Protein AF-A0A0D8HY18-F1 (afdb_monomer_lite)

Foldseek 3Di:
DDQDDPVQVVLQVLLLCQADPPQRRGRNAARWDQDPVGIDGCPRGGGPPVSSVVSVVVVVVVVPDPDDPDDDDDDDDDDDDDDDPPPPPPDLDFDAKEWFWEDDLAWIWIWIATSNDIDIDIDGDDDDPPDDPVRLVVSLVVVLVVVVVVDDLRHQEYEYEAQDPPDDDPCNVSSVVSVVSNVVVCVVSVHWYKYAYQQLLVCLQQVGSPDDLVSLLVSQCVQVVVDDDDDSSHSSGSSRSVLVCVVVVHDGSDDDDPSNVVSNVRMDGGDGD

Secondary structure (DSSP, 8-state):
-PPPPHHHHHHHHHHTTS--SSS-PPTTS--EEEETTEEEE-TTSPPPHHHHHHHHHHHHHHHTSPPPPPPPP---------------------PPPEEEEE--SSEEEEEEEETTEEEEEEEE----TT--HHHHHHHHHHHHHHHHHHS-TT-SEEEEEPP-TT--STTHHHHHHHHHHHHHHHHHTT--EEEE-HHHHHHHHHS-TT--HHHHHHHHHHH-TTS---SHHHHHHHHHHHHHHHHTTPPPSS---HHHHHHHTTSBPPPP-

pLDDT: mean 84.66, std 17.0, range [31.91, 98.56]

Sequence (273 aa):
MRSPDLQQLEDRELALIVSCRYCQAPSGQPCTTTDNTGTHELTNFPAHLGRITRAQRIQRLIADRPRSPEMPHTHTDPRESTEERHSATHSPSNRRPVVGIDPSLTGTGIAIIINNTPQLQTIASRGKRDDTWQQRATRLTDLRNRTMNLIPRNTELAIIEGPAYAAQGSGNHDRAGYWWMLYQALTALKIPTAVCPPTTRAKWATDKGNAGKADVAMAIAKHWPETTIRGDDQADALCFATIAAQHLNHPMPYLILERHKLALTKIAWPQMQ

Structure (mmCIF, N/CA/C/O backbone):
data_AF-A0A0D8HY18-F1
#
_entry.id   AF-A0A0D8HY18-F1
#
loop_
_atom_site.group_PDB
_atom_site.id
_atom_site.type_symbol
_atom_site.label_atom_id
_atom_site.label_alt_id
_atom_site.label_comp_id
_atom_site.label_asym_id
_atom_site.label_entity_id
_atom_site.label_seq_id
_atom_site.pdbx_PDB_ins_code
_atom_site.Cartn_x
_atom_site.Cartn_y
_atom_site.Cartn_z
_atom_site.occupancy
_atom_site.B_iso_or_equiv
_atom_site.auth_seq_id
_atom_site.auth_comp_id
_atom_site.auth_asym_id
_atom_site.auth_atom_id
_atom_site.pdbx_PDB_model_num
ATOM 1 N N . MET A 1 1 ? -30.891 39.737 -0.518 1.00 52.59 1 MET A N 1
ATOM 2 C CA . MET A 1 1 ? -30.865 38.257 -0.579 1.00 52.59 1 MET A CA 1
ATOM 3 C C . MET A 1 1 ? -32.276 37.774 -0.865 1.00 52.59 1 MET A C 1
ATOM 5 O O . MET A 1 1 ? -33.199 38.357 -0.314 1.00 52.59 1 MET A O 1
ATOM 9 N N . ARG A 1 2 ? -32.457 36.792 -1.758 1.00 59.22 2 ARG A N 1
ATOM 10 C CA . ARG A 1 2 ? -33.773 36.164 -1.966 1.00 59.22 2 ARG A CA 1
ATOM 11 C C . ARG A 1 2 ? -34.167 35.433 -0.681 1.00 59.22 2 ARG A C 1
ATOM 13 O O . ARG A 1 2 ? -33.292 34.842 -0.051 1.00 59.22 2 ARG A O 1
ATOM 20 N N . SER A 1 3 ? -35.439 35.503 -0.301 1.00 71.50 3 SER A N 1
ATOM 21 C CA . SER A 1 3 ? -35.972 34.682 0.787 1.00 71.50 3 SER A CA 1
ATOM 22 C C . SER A 1 3 ? -35.689 33.207 0.481 1.00 71.50 3 SER A C 1
ATOM 24 O O . SER A 1 3 ? -35.865 32.811 -0.677 1.00 71.50 3 SER A O 1
ATOM 26 N N . PRO A 1 4 ? -35.209 32.416 1.456 1.00 76.75 4 PRO A N 1
ATOM 27 C CA . PRO A 1 4 ? -34.975 30.999 1.229 1.00 76.75 4 PRO A CA 1
ATO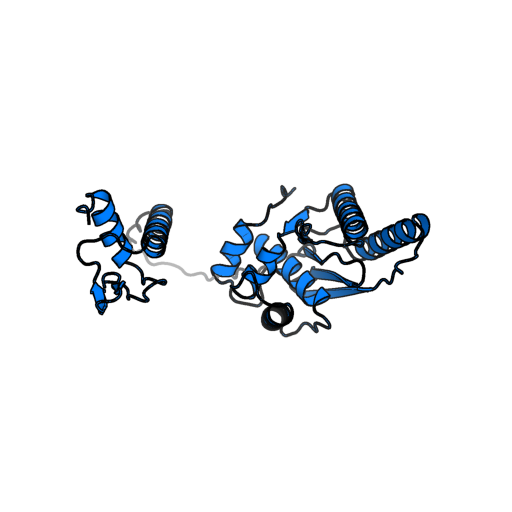M 28 C C . PRO A 1 4 ? -36.290 30.282 0.925 1.00 76.75 4 PRO A C 1
ATOM 30 O O . PRO A 1 4 ? -37.354 30.680 1.407 1.00 76.75 4 PRO A O 1
ATOM 33 N N . ASP A 1 5 ? -36.206 29.232 0.118 1.00 84.38 5 ASP A N 1
ATOM 34 C CA . ASP A 1 5 ? -37.336 28.338 -0.113 1.00 84.38 5 ASP A CA 1
ATOM 35 C C . ASP A 1 5 ? -37.594 27.431 1.110 1.00 84.38 5 ASP A C 1
ATOM 37 O O . ASP A 1 5 ? -36.803 27.374 2.056 1.00 84.38 5 ASP A O 1
ATOM 41 N N . LEU A 1 6 ? -38.739 26.740 1.120 1.00 84.31 6 LEU A N 1
ATOM 42 C CA . LEU A 1 6 ? -39.135 25.878 2.239 1.00 84.31 6 LEU A CA 1
ATOM 43 C C . LEU A 1 6 ? -38.122 24.744 2.475 1.00 84.31 6 LEU A C 1
ATOM 45 O O . LEU A 1 6 ? -37.755 24.473 3.616 1.00 84.31 6 LEU A O 1
ATOM 49 N N . GLN A 1 7 ? -37.603 24.150 1.397 1.00 84.19 7 GLN A N 1
ATOM 50 C CA . GLN A 1 7 ? -36.626 23.062 1.459 1.00 84.19 7 GLN A CA 1
ATOM 51 C C . GLN A 1 7 ? -35.327 23.507 2.142 1.00 84.19 7 GLN A C 1
ATOM 53 O O . GLN A 1 7 ? -34.742 22.776 2.937 1.00 84.19 7 GLN A O 1
ATOM 58 N N . GLN A 1 8 ? -34.883 24.732 1.870 1.00 81.75 8 GLN A N 1
ATOM 59 C CA . GLN A 1 8 ? -33.705 25.332 2.483 1.00 81.75 8 GLN A CA 1
ATOM 60 C C . GLN A 1 8 ? -33.875 25.579 3.986 1.00 81.75 8 GLN A C 1
ATOM 62 O O . GLN A 1 8 ? -32.893 25.511 4.732 1.00 81.75 8 GLN A O 1
ATOM 67 N N . LEU A 1 9 ? -35.097 25.865 4.440 1.00 83.94 9 LEU A N 1
ATOM 68 C CA . LEU A 1 9 ? -35.410 26.023 5.860 1.00 83.94 9 LEU A CA 1
ATOM 69 C C . LEU A 1 9 ? -35.466 24.670 6.581 1.00 83.94 9 LEU A C 1
ATOM 71 O O . LEU A 1 9 ? -34.923 24.555 7.681 1.00 83.94 9 LEU A O 1
ATOM 75 N N . GLU A 1 10 ? -36.021 23.641 5.940 1.00 87.44 10 GLU A N 1
ATOM 76 C CA . GLU A 1 10 ? -36.016 22.261 6.445 1.00 87.44 10 GLU A CA 1
ATOM 77 C C . GLU A 1 10 ? -34.588 21.700 6.544 1.00 87.44 10 GLU A C 1
ATOM 79 O O . GLU A 1 10 ? -34.179 21.171 7.579 1.00 87.44 10 GLU A O 1
ATOM 84 N N . ASP A 1 11 ? -33.775 21.893 5.502 1.00 87.44 11 ASP A N 1
ATOM 85 C CA . ASP A 1 11 ? -32.368 21.485 5.488 1.00 87.44 11 ASP A CA 1
ATOM 86 C C . ASP A 1 11 ? -31.547 22.211 6.564 1.00 87.44 11 ASP A C 1
ATOM 88 O O . ASP A 1 11 ? -30.621 21.638 7.150 1.00 87.44 11 ASP A O 1
ATOM 92 N N . ARG A 1 12 ? -31.881 23.475 6.852 1.00 87.31 12 ARG A N 1
ATOM 93 C CA . ARG A 1 12 ? -31.285 24.245 7.950 1.00 87.31 12 ARG A CA 1
ATOM 94 C C . ARG A 1 12 ? -31.647 23.638 9.302 1.00 87.31 12 ARG A C 1
ATOM 96 O O . ARG A 1 12 ? -30.749 23.469 10.125 1.00 87.31 12 ARG A O 1
ATOM 103 N N . GLU A 1 13 ? -32.916 23.323 9.542 1.00 89.50 13 GLU A N 1
ATOM 104 C CA . GLU A 1 13 ? -33.359 22.701 10.797 1.00 89.50 13 GLU A CA 1
ATOM 105 C C . GLU A 1 13 ? -32.688 21.350 11.012 1.00 89.50 13 GLU A C 1
ATOM 107 O O . GLU A 1 13 ? -32.117 21.096 12.075 1.00 89.50 13 GLU A O 1
ATOM 112 N N . LEU A 1 14 ? -32.624 20.535 9.960 1.00 90.62 14 LEU A N 1
ATOM 113 C CA . LEU A 1 14 ? -31.875 19.290 9.976 1.00 90.62 14 LEU A CA 1
ATOM 114 C C . LEU A 1 14 ? -30.392 19.534 10.296 1.00 90.62 14 LEU A C 1
ATOM 116 O O . LEU A 1 14 ? -29.800 18.810 11.091 1.00 90.62 14 LEU A O 1
ATOM 120 N N . ALA A 1 15 ? -29.777 20.577 9.736 1.00 91.44 15 ALA A N 1
ATOM 121 C CA . ALA A 1 15 ? -28.378 20.910 9.985 1.00 91.44 15 ALA A CA 1
ATOM 122 C C . ALA A 1 15 ? -28.070 21.288 11.448 1.00 91.44 15 ALA A C 1
ATOM 124 O O . ALA A 1 15 ? -26.913 21.157 11.865 1.00 91.44 15 ALA A O 1
ATOM 125 N N . LEU A 1 16 ? -29.059 21.708 12.247 1.00 92.19 16 LEU A N 1
ATOM 126 C CA . LEU A 1 16 ? -28.861 22.049 13.661 1.00 92.19 16 LEU A CA 1
ATOM 127 C C . LEU A 1 16 ? -28.474 20.838 14.520 1.00 92.19 16 LEU A C 1
ATOM 129 O O . LEU A 1 16 ? -27.822 21.027 15.545 1.00 92.19 16 LEU A O 1
ATOM 133 N N . ILE A 1 17 ? -28.767 19.605 14.090 1.00 90.19 17 ILE A N 1
ATOM 134 C CA . ILE A 1 17 ? -28.437 18.373 14.836 1.00 90.19 17 ILE A CA 1
ATOM 135 C C . ILE A 1 17 ? -26.930 18.070 14.895 1.00 90.19 17 ILE A C 1
ATOM 137 O O . ILE A 1 17 ? -26.493 17.165 15.603 1.00 90.19 17 ILE A O 1
ATOM 141 N N . VAL A 1 18 ? -26.123 18.782 14.106 1.00 90.62 18 VAL A N 1
ATOM 142 C CA . VAL A 1 18 ? -24.667 18.636 14.074 1.00 90.62 18 VAL A CA 1
ATOM 143 C C . VAL A 1 18 ? -23.974 19.981 14.179 1.00 90.62 18 VAL A C 1
ATOM 145 O O . VAL A 1 18 ? -24.486 21.001 13.729 1.00 90.62 18 VAL A O 1
ATOM 148 N N . SER A 1 19 ? -22.748 19.981 14.698 1.00 93.94 19 SER A N 1
ATOM 149 C CA . SER A 1 19 ? -21.870 21.150 14.633 1.00 93.94 19 SER A CA 1
ATOM 150 C C . SER A 1 19 ? -21.415 21.462 13.200 1.00 93.94 19 SER A C 1
ATOM 152 O O . SER A 1 19 ? -21.149 20.559 12.391 1.00 93.94 19 SER A O 1
ATOM 154 N N . CYS A 1 20 ? -21.279 22.752 12.889 1.00 91.69 20 CYS A N 1
ATOM 155 C CA . CYS A 1 20 ? -20.711 23.235 11.638 1.00 91.69 20 CYS A CA 1
ATOM 156 C C . CYS A 1 20 ? -19.184 23.213 11.702 1.00 91.69 20 CYS A C 1
ATOM 158 O O . CYS A 1 20 ? -18.596 23.817 12.586 1.00 91.69 20 CYS A O 1
ATOM 160 N N . ARG A 1 21 ? -18.517 22.575 10.737 1.00 90.62 21 ARG A N 1
ATOM 161 C CA . ARG A 1 21 ? -17.042 22.601 10.658 1.00 90.62 21 ARG A CA 1
ATOM 162 C C . ARG A 1 21 ? -16.487 23.823 9.926 1.00 90.62 21 ARG A C 1
ATOM 164 O O . ARG A 1 21 ? -15.294 24.067 10.011 1.00 90.62 21 ARG A O 1
ATOM 171 N N . TYR A 1 22 ? -17.340 24.549 9.203 1.00 88.00 22 TYR A N 1
ATOM 172 C CA . TYR A 1 22 ? -16.937 25.725 8.433 1.00 88.00 22 TYR A CA 1
ATOM 173 C C . TYR A 1 22 ? -16.866 26.970 9.325 1.00 88.00 22 TYR A C 1
ATOM 175 O O . TYR A 1 22 ? -15.796 27.534 9.498 1.00 88.00 22 TYR A O 1
ATOM 183 N N . CYS A 1 23 ? -17.978 27.332 9.974 1.00 89.38 23 CYS A N 1
ATOM 184 C CA . CYS A 1 23 ? -18.045 28.480 10.888 1.00 89.38 23 CYS A CA 1
ATOM 185 C C . CYS A 1 23 ? -17.939 28.099 12.374 1.00 89.38 23 CYS A C 1
ATOM 187 O O . CYS A 1 23 ? -18.173 28.934 13.236 1.00 89.38 23 CYS A O 1
ATOM 189 N N . GLN A 1 24 ? -17.662 26.827 12.685 1.00 90.12 24 GLN A N 1
ATOM 190 C CA . GLN A 1 24 ? -17.509 26.302 14.054 1.00 90.12 24 GLN A CA 1
ATOM 191 C C . GLN A 1 24 ? -18.749 26.420 14.963 1.00 90.12 24 GLN A C 1
ATO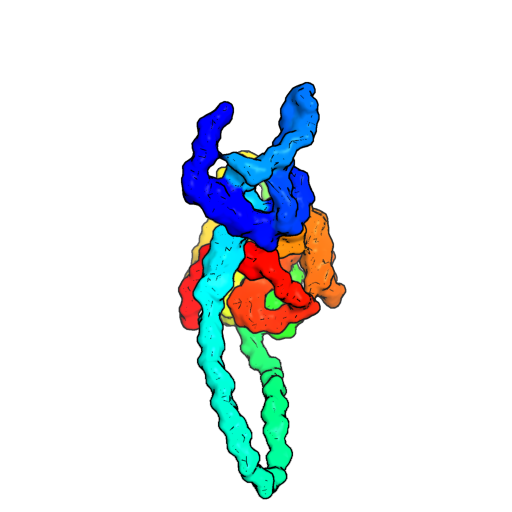M 193 O O . GLN A 1 24 ? -18.671 26.100 16.147 1.00 90.12 24 GLN A O 1
ATOM 198 N N . ALA A 1 25 ? -19.910 26.793 14.414 1.00 89.25 25 ALA A N 1
ATOM 199 C CA . ALA A 1 25 ? -21.159 26.860 15.168 1.00 89.25 25 ALA A CA 1
ATOM 200 C C . ALA A 1 25 ? -21.503 25.496 15.812 1.00 89.25 25 ALA A C 1
ATOM 202 O O . ALA A 1 25 ? -21.488 24.468 15.114 1.00 89.25 25 ALA A O 1
ATOM 203 N N . PRO A 1 26 ? -21.819 25.452 17.120 1.00 90.12 26 PRO A N 1
ATOM 204 C CA . PRO A 1 26 ? -22.139 24.210 17.813 1.00 90.12 26 PRO A CA 1
ATOM 205 C C . PRO A 1 26 ? -23.498 23.638 17.376 1.00 90.12 26 PRO A C 1
ATOM 207 O O . PRO A 1 26 ? -24.287 24.278 16.675 1.00 90.12 26 PRO A O 1
ATOM 210 N N . SER A 1 27 ? -23.765 22.391 17.774 1.00 89.31 27 SER A N 1
ATOM 211 C CA . SER A 1 27 ? -25.080 21.770 17.574 1.00 89.31 27 SER A CA 1
ATOM 212 C C . SER A 1 27 ? -26.159 22.607 18.268 1.00 89.31 27 SER A C 1
ATOM 214 O O . SER A 1 27 ? -25.941 23.077 19.380 1.00 89.31 27 SER A O 1
ATOM 216 N N . GLY A 1 28 ? -27.300 22.808 17.615 1.00 88.88 28 GLY A N 1
ATOM 217 C CA . GLY A 1 28 ? -28.408 23.628 18.112 1.00 88.88 28 GLY A CA 1
ATOM 218 C C . GLY A 1 28 ? -28.293 25.128 17.825 1.00 88.88 28 GLY A C 1
ATOM 219 O O . GLY A 1 28 ? -29.292 25.822 17.950 1.00 88.88 28 GLY A O 1
ATOM 220 N N . GLN A 1 29 ? -27.128 25.629 17.392 1.00 90.75 29 GLN A N 1
ATOM 221 C CA . GLN A 1 29 ? -26.934 27.049 17.058 1.00 90.75 29 GLN A CA 1
ATOM 222 C C . GLN A 1 29 ? -26.864 27.278 15.538 1.00 90.75 29 GLN A C 1
ATOM 224 O O . GLN A 1 29 ? -26.302 26.425 14.828 1.00 90.75 29 GLN A O 1
ATOM 229 N N . PRO A 1 30 ? -27.396 28.402 15.012 1.00 90.12 30 PRO A N 1
ATOM 230 C CA . PRO A 1 30 ? -27.340 28.722 13.589 1.00 90.12 30 PRO A CA 1
ATOM 231 C C . PRO A 1 30 ? -25.894 28.909 13.111 1.00 90.12 30 PRO A C 1
ATOM 233 O O . PRO A 1 30 ? -24.966 29.132 13.886 1.00 90.12 30 PRO A O 1
ATOM 236 N N . CYS A 1 31 ? -25.675 28.759 11.805 1.00 91.62 31 CYS A N 1
ATOM 237 C CA . CYS A 1 31 ? -24.379 29.096 11.217 1.00 91.62 31 CYS A CA 1
ATOM 238 C C . CYS A 1 31 ? -24.155 30.613 11.259 1.00 91.62 31 CYS A C 1
ATOM 240 O O . CYS A 1 31 ? -25.116 31.371 11.266 1.00 91.62 31 CYS A O 1
ATOM 242 N N . THR A 1 32 ? -22.902 31.051 11.209 1.00 91.75 32 THR A N 1
ATOM 243 C CA . THR A 1 32 ? -22.544 32.471 11.121 1.00 91.75 32 THR A CA 1
ATOM 244 C C . THR A 1 32 ? -21.793 32.756 9.828 1.00 91.75 32 THR A C 1
ATOM 246 O O . THR A 1 32 ? -21.065 31.896 9.332 1.00 91.75 32 THR A O 1
ATOM 249 N N . THR A 1 33 ? -21.961 33.953 9.273 1.00 86.19 33 THR A N 1
ATOM 250 C CA . THR A 1 33 ? -21.168 34.457 8.145 1.00 86.19 33 THR A CA 1
ATOM 251 C C . THR A 1 33 ? -20.443 35.727 8.561 1.00 86.19 33 THR A C 1
ATOM 253 O O . THR A 1 33 ? -20.997 36.527 9.309 1.00 86.19 33 THR A O 1
ATOM 256 N N . THR A 1 34 ? -19.216 35.920 8.084 1.00 86.00 34 THR A N 1
ATOM 257 C CA . THR A 1 34 ? -18.434 37.131 8.352 1.00 86.00 34 THR A CA 1
ATOM 258 C C . THR A 1 34 ? -18.298 37.927 7.064 1.00 86.00 34 THR A C 1
ATOM 260 O O . THR A 1 34 ? -17.874 37.386 6.043 1.00 86.00 34 THR A O 1
ATOM 263 N N . ASP A 1 35 ? -18.663 39.202 7.110 1.00 80.75 35 ASP A N 1
ATOM 264 C CA . ASP A 1 35 ? -18.459 40.165 6.032 1.00 80.75 35 ASP A CA 1
ATOM 265 C C . ASP A 1 35 ? -17.752 41.426 6.559 1.00 80.75 35 ASP A C 1
ATOM 267 O O . ASP A 1 35 ? -17.338 41.490 7.719 1.00 80.75 35 ASP A O 1
ATOM 271 N N . ASN A 1 36 ? -17.599 42.443 5.708 1.00 74.69 36 ASN A N 1
ATOM 272 C CA . ASN A 1 36 ? -16.913 43.695 6.055 1.00 74.69 36 ASN A CA 1
ATOM 273 C C . ASN A 1 36 ? -17.604 44.498 7.177 1.00 74.69 36 ASN A C 1
ATOM 275 O O . ASN A 1 36 ? -17.051 45.494 7.637 1.00 74.69 36 ASN A O 1
ATOM 279 N N . THR A 1 37 ? -18.808 44.100 7.595 1.00 75.94 37 THR A N 1
ATOM 280 C CA . THR A 1 37 ? -19.609 44.761 8.633 1.00 75.94 37 THR A CA 1
ATOM 281 C C . THR A 1 37 ? -19.680 43.965 9.937 1.00 75.94 37 THR A C 1
ATOM 283 O O . THR A 1 37 ? -20.206 44.471 10.925 1.00 75.94 37 THR A O 1
ATOM 286 N N . GLY A 1 38 ? -19.121 42.751 9.974 1.00 83.62 38 GLY A N 1
ATOM 287 C CA . GLY A 1 38 ? -19.050 41.925 11.175 1.00 83.62 38 GLY A CA 1
ATOM 288 C C . GLY A 1 38 ? -19.475 40.479 10.940 1.00 83.62 38 GLY A C 1
ATOM 289 O O . GLY A 1 38 ? -19.502 39.985 9.815 1.00 83.62 38 GLY A O 1
ATOM 290 N N . THR A 1 39 ? -19.762 39.776 12.035 1.00 86.62 39 THR A N 1
ATOM 291 C CA . THR A 1 39 ? -20.239 38.389 12.002 1.00 86.62 39 THR A CA 1
ATOM 292 C C . THR A 1 39 ? -21.732 38.355 12.288 1.00 86.62 39 THR A C 1
ATOM 294 O O . THR A 1 39 ? -22.169 38.840 13.327 1.00 86.62 39 THR A O 1
ATOM 297 N N . HIS A 1 40 ? -22.495 37.753 11.378 1.00 84.62 40 HIS A N 1
ATOM 298 C CA . HIS A 1 40 ? -23.956 37.718 11.404 1.00 84.62 40 HIS A CA 1
ATOM 299 C C . HIS A 1 40 ? -24.465 36.283 11.467 1.00 84.62 40 HIS A C 1
ATOM 301 O O . HIS A 1 40 ? -23.923 35.390 10.810 1.00 84.62 40 HIS A O 1
ATOM 307 N N . GLU A 1 41 ? -25.527 36.057 12.234 1.00 88.31 41 GLU A N 1
ATOM 308 C CA . GLU A 1 41 ? -26.178 34.752 12.331 1.00 88.31 41 GLU A CA 1
ATOM 309 C C . GLU A 1 41 ? -27.095 34.484 11.131 1.00 88.31 41 GLU A C 1
ATOM 311 O O . GLU A 1 41 ? -27.906 35.312 10.718 1.00 88.31 41 GLU A O 1
ATOM 316 N N . LEU A 1 42 ? -27.005 33.272 10.588 1.00 85.75 42 LEU A N 1
ATOM 317 C CA . LEU A 1 42 ? -27.851 32.762 9.513 1.00 85.75 42 LEU A CA 1
ATOM 318 C C . LEU A 1 42 ? -29.161 32.200 10.085 1.00 85.75 42 LEU A C 1
ATOM 320 O O . LEU A 1 42 ? -29.527 31.055 9.825 1.00 85.75 42 LEU A O 1
ATOM 324 N N . THR A 1 43 ? -29.866 32.997 10.890 1.00 79.06 43 THR A N 1
ATOM 325 C CA . THR A 1 43 ? -31.067 32.560 11.620 1.00 79.06 43 THR A CA 1
ATOM 326 C C . THR A 1 43 ? -32.198 32.197 10.668 1.00 79.06 43 THR A C 1
ATOM 328 O O . THR A 1 43 ? -32.811 31.153 10.837 1.00 79.06 43 THR A O 1
ATOM 331 N N . ASN A 1 44 ? -32.414 32.985 9.610 1.00 81.69 44 ASN A N 1
ATOM 332 C CA . ASN A 1 44 ? -33.441 32.759 8.581 1.00 81.69 44 ASN A CA 1
ATOM 333 C C . ASN A 1 44 ? -32.839 32.449 7.208 1.00 81.69 44 ASN A C 1
ATOM 335 O O . ASN A 1 44 ? -33.412 32.800 6.183 1.00 81.69 44 ASN A O 1
ATOM 339 N N . PHE A 1 45 ? -31.660 31.830 7.190 1.00 83.88 45 PHE A N 1
ATOM 340 C CA . PHE A 1 45 ? -30.925 31.520 5.969 1.00 83.88 45 PHE A CA 1
ATOM 341 C C . PHE A 1 45 ? -30.443 30.065 5.979 1.00 83.88 45 PHE A C 1
ATOM 343 O O . PHE A 1 45 ? -30.356 29.452 7.048 1.00 83.88 45 PHE A O 1
ATOM 350 N N . PRO A 1 46 ? -30.117 29.494 4.806 1.00 85.12 46 PRO A N 1
ATOM 351 C CA . PRO A 1 46 ? -29.583 28.143 4.734 1.00 85.12 46 PRO A CA 1
ATOM 352 C C . PRO A 1 46 ? -28.296 28.017 5.557 1.00 85.12 46 PRO A C 1
ATOM 354 O O . PRO A 1 46 ? -27.435 28.900 5.546 1.00 85.12 46 PRO A O 1
ATOM 357 N N . ALA A 1 47 ? -28.128 26.889 6.246 1.00 90.12 47 ALA A N 1
ATOM 358 C CA . ALA A 1 47 ? -26.850 26.562 6.865 1.00 90.12 47 ALA A CA 1
ATOM 359 C C . ALA A 1 47 ? -25.769 26.305 5.794 1.00 90.12 47 ALA A C 1
ATOM 361 O O . ALA A 1 47 ? -26.068 26.011 4.638 1.00 90.12 47 ALA A O 1
ATOM 362 N N . HIS A 1 48 ? -24.487 26.350 6.174 1.00 91.75 48 HIS A N 1
ATOM 363 C CA . HIS A 1 48 ? -23.405 25.966 5.262 1.00 91.75 48 HIS A CA 1
ATOM 364 C C . HIS A 1 48 ? -23.640 24.572 4.660 1.00 91.75 48 HIS A C 1
ATOM 366 O O . HIS A 1 48 ? -23.910 23.616 5.391 1.00 91.75 48 HIS A O 1
ATOM 372 N N . LEU A 1 49 ? -23.439 24.437 3.345 1.00 89.50 49 LEU A N 1
ATOM 373 C CA . LEU A 1 49 ? -23.691 23.201 2.591 1.00 89.50 49 LEU A CA 1
ATOM 374 C C . LEU A 1 49 ? -22.990 21.972 3.199 1.00 89.50 49 LEU A C 1
ATOM 376 O O . LEU A 1 49 ? -23.558 20.883 3.272 1.00 89.50 49 LEU A O 1
ATOM 380 N N . GLY A 1 50 ? -21.770 22.148 3.717 1.00 87.31 50 GLY A N 1
ATOM 381 C CA . GLY A 1 50 ? -21.032 21.086 4.410 1.00 87.31 50 GLY A CA 1
ATOM 382 C C . GLY A 1 50 ? -21.682 20.608 5.720 1.00 87.31 50 GLY A C 1
ATOM 383 O O . GLY A 1 50 ? -21.498 19.459 6.117 1.00 87.31 50 GLY A O 1
ATOM 384 N N . ARG A 1 51 ? -22.456 21.465 6.399 1.00 93.88 51 ARG A N 1
ATOM 385 C CA . ARG A 1 51 ? -23.246 21.107 7.589 1.00 93.88 51 ARG A CA 1
ATOM 386 C C . ARG A 1 51 ? -24.530 20.373 7.191 1.00 93.88 51 ARG A C 1
ATOM 388 O O . ARG A 1 51 ? -24.816 19.336 7.782 1.00 93.88 51 ARG A O 1
ATOM 395 N N . ILE A 1 52 ? -25.230 20.858 6.159 1.00 91.00 52 ILE A N 1
ATOM 396 C CA . ILE A 1 52 ? -26.464 20.253 5.619 1.00 91.00 52 ILE A CA 1
ATOM 397 C C . ILE A 1 52 ? -26.199 18.824 5.136 1.00 91.00 52 ILE A C 1
ATOM 399 O O . ILE A 1 52 ? -26.803 17.871 5.622 1.00 91.00 52 ILE A O 1
ATOM 403 N N . THR A 1 53 ? -25.215 18.648 4.254 1.00 90.19 53 THR A N 1
ATOM 404 C CA . THR A 1 53 ? -24.846 17.333 3.696 1.00 90.19 53 THR A CA 1
ATOM 405 C C . THR A 1 53 ? -24.459 16.320 4.777 1.00 90.19 53 THR A C 1
ATOM 407 O O . THR A 1 53 ? -24.782 15.135 4.680 1.00 90.19 53 THR A O 1
ATOM 410 N N . ARG A 1 54 ? -23.798 16.774 5.850 1.00 91.19 54 ARG A N 1
ATOM 411 C CA . ARG A 1 54 ? -23.464 15.938 7.011 1.00 91.19 54 ARG A CA 1
ATOM 412 C C . ARG A 1 54 ? -24.712 15.514 7.786 1.00 91.19 54 ARG A C 1
ATOM 414 O O . ARG A 1 54 ? -24.793 14.353 8.181 1.00 91.19 54 ARG A O 1
ATOM 421 N N . ALA A 1 55 ? -25.652 16.426 8.007 1.00 91.62 55 ALA A N 1
ATOM 422 C CA . ALA A 1 55 ? -26.886 16.136 8.724 1.00 91.62 55 ALA A CA 1
ATOM 423 C C . ALA A 1 55 ? -27.795 15.177 7.936 1.00 91.62 55 ALA A C 1
ATOM 425 O O . ALA A 1 55 ? -28.204 14.150 8.472 1.00 91.62 55 ALA A O 1
ATOM 426 N N . GLN A 1 56 ? -27.976 15.418 6.633 1.00 90.50 56 GLN A N 1
ATOM 427 C CA . GLN A 1 56 ? -28.691 14.516 5.719 1.00 90.50 56 GLN A CA 1
ATOM 428 C C . GLN A 1 56 ? -28.071 13.115 5.695 1.00 90.50 56 GLN A C 1
ATOM 430 O O . GLN A 1 56 ? -28.776 12.107 5.699 1.00 90.50 56 GLN A O 1
ATOM 435 N N . ARG A 1 57 ? -26.736 13.021 5.719 1.00 86.75 57 ARG A N 1
ATOM 436 C CA . ARG A 1 57 ? -26.045 11.730 5.792 1.00 86.75 57 ARG A CA 1
ATOM 437 C C . ARG A 1 57 ? -26.344 10.983 7.093 1.00 86.75 57 ARG A C 1
ATOM 439 O O . ARG A 1 57 ? -26.538 9.774 7.048 1.00 86.75 57 ARG A O 1
ATOM 446 N N . ILE A 1 58 ? -26.372 11.673 8.233 1.00 85.25 58 ILE A N 1
ATOM 447 C CA . ILE A 1 58 ? -26.709 11.060 9.529 1.00 85.25 58 ILE A CA 1
ATOM 448 C C . ILE A 1 58 ? -28.155 10.576 9.528 1.00 85.25 58 ILE A C 1
ATOM 450 O O . ILE A 1 58 ? -28.415 9.464 9.974 1.00 85.25 58 ILE A O 1
ATOM 454 N N . GLN A 1 59 ? -29.075 11.360 8.970 1.00 86.81 59 GLN A N 1
ATOM 455 C CA . GLN A 1 59 ? -30.478 10.974 8.863 1.00 86.81 59 GLN A CA 1
ATOM 456 C C . GLN A 1 59 ? -30.660 9.691 8.037 1.00 86.81 59 GLN A C 1
ATOM 458 O O . GLN A 1 59 ? -31.376 8.793 8.470 1.00 86.81 59 GLN A O 1
ATOM 463 N N . ARG A 1 60 ? -29.951 9.554 6.907 1.00 84.38 60 ARG A N 1
ATOM 464 C CA . ARG A 1 60 ? -29.959 8.317 6.101 1.00 84.38 60 ARG A CA 1
ATOM 465 C C . ARG A 1 60 ? -29.403 7.122 6.874 1.00 84.38 60 ARG A C 1
ATOM 467 O O . ARG A 1 60 ? -30.020 6.071 6.886 1.00 84.38 60 ARG A O 1
ATOM 474 N N . LEU A 1 61 ? -28.300 7.304 7.602 1.00 77.25 61 LEU A N 1
ATOM 475 C CA . LEU A 1 61 ? -27.720 6.239 8.431 1.00 77.25 61 LEU A CA 1
ATOM 476 C C . LEU A 1 61 ? -28.639 5.796 9.580 1.00 77.25 61 LEU A C 1
ATOM 478 O O . LEU A 1 61 ? -28.608 4.632 9.970 1.00 77.25 61 LEU A O 1
ATOM 482 N N . ILE A 1 62 ? -29.437 6.711 10.138 1.00 78.50 62 ILE A N 1
ATOM 483 C CA . ILE A 1 62 ? -30.456 6.378 11.141 1.00 78.50 62 ILE A CA 1
ATOM 484 C C . ILE A 1 62 ? -31.614 5.610 10.491 1.00 78.50 62 ILE A C 1
ATOM 486 O O . ILE A 1 62 ? -32.097 4.648 11.082 1.00 78.50 62 ILE A O 1
ATOM 490 N N . ALA A 1 63 ? -32.033 6.006 9.286 1.00 75.19 63 ALA A N 1
ATOM 491 C CA . ALA A 1 63 ? -33.104 5.345 8.543 1.00 75.19 63 ALA A CA 1
ATOM 492 C C . ALA A 1 63 ? -32.722 3.928 8.071 1.00 75.19 63 ALA A C 1
ATOM 494 O O . ALA A 1 63 ? -33.557 3.030 8.123 1.00 75.19 63 ALA A O 1
ATOM 495 N N . ASP A 1 64 ? -31.459 3.717 7.689 1.00 66.81 64 ASP A N 1
ATOM 496 C CA . ASP A 1 64 ? -30.929 2.432 7.205 1.00 66.81 64 ASP A CA 1
ATOM 497 C C . ASP A 1 64 ? -30.605 1.437 8.336 1.00 66.81 64 ASP A C 1
ATOM 499 O O . ASP A 1 64 ? -30.186 0.304 8.085 1.00 66.81 64 ASP A O 1
ATOM 503 N N . ARG A 1 65 ? -30.778 1.830 9.605 1.00 55.22 65 ARG A N 1
ATOM 504 C CA . ARG A 1 65 ? -30.586 0.923 10.740 1.00 55.22 65 ARG A CA 1
ATOM 505 C C . ARG A 1 65 ? -31.824 0.019 10.855 1.00 55.22 65 ARG A C 1
ATOM 507 O O . ARG A 1 65 ? -32.921 0.550 11.032 1.00 55.22 65 ARG A O 1
ATOM 514 N N . PRO A 1 66 ? -31.698 -1.323 10.797 1.00 48.50 66 PRO A N 1
ATOM 515 C CA . PRO A 1 66 ? -32.850 -2.201 10.974 1.00 48.50 66 PRO A CA 1
ATOM 516 C C . PRO A 1 66 ? -33.474 -1.934 12.349 1.00 48.50 66 PRO A C 1
ATOM 518 O O . PRO A 1 66 ? -32.783 -1.993 13.369 1.00 48.50 66 PRO A O 1
ATOM 521 N N . ARG A 1 67 ? -34.769 -1.591 12.377 1.00 52.56 67 ARG A N 1
ATOM 522 C CA . ARG A 1 67 ? -35.536 -1.507 13.627 1.00 52.56 67 ARG A CA 1
ATOM 523 C C . ARG A 1 67 ? -35.542 -2.902 14.244 1.00 52.56 67 ARG A C 1
ATOM 525 O O . ARG A 1 67 ? -36.047 -3.834 13.625 1.00 52.56 67 ARG A O 1
ATOM 532 N N . SER A 1 68 ? -34.949 -3.053 15.426 1.00 43.59 68 SER A N 1
ATOM 533 C CA . SER A 1 68 ? -35.020 -4.306 16.180 1.00 43.59 68 SER A CA 1
ATOM 534 C C . SER A 1 68 ? -36.487 -4.716 16.367 1.00 43.59 68 SER A C 1
ATOM 536 O O . SER A 1 68 ? -37.299 -3.841 16.680 1.00 43.59 68 SER A O 1
ATOM 538 N N . PRO A 1 69 ? -36.850 -5.999 16.195 1.00 47.03 69 PRO A N 1
ATOM 539 C CA . PRO A 1 69 ? -38.175 -6.465 16.574 1.00 47.03 69 PRO A CA 1
ATOM 540 C C . PRO A 1 69 ? -38.349 -6.347 18.094 1.00 47.03 69 PRO A C 1
ATOM 542 O O . PRO A 1 69 ? -37.405 -6.547 18.861 1.00 47.03 69 PRO A O 1
ATOM 545 N N . GLU A 1 70 ? -39.555 -5.956 18.496 1.00 45.53 70 GLU A N 1
ATOM 546 C CA . GLU A 1 70 ? -39.988 -5.756 19.877 1.00 45.53 70 GLU A CA 1
ATOM 547 C C . GLU A 1 70 ? -39.685 -6.973 20.767 1.00 45.53 70 GLU A C 1
ATOM 549 O O . GLU A 1 70 ? -39.813 -8.127 20.357 1.00 45.53 70 GLU A O 1
ATOM 554 N N . MET A 1 71 ? -39.276 -6.697 22.006 1.00 38.59 71 MET A N 1
ATOM 555 C CA . MET A 1 71 ? -39.017 -7.700 23.042 1.00 38.59 71 MET A CA 1
ATOM 556 C C . MET A 1 71 ? -40.327 -8.407 23.431 1.00 38.59 71 MET A C 1
ATOM 558 O O . MET A 1 71 ? -41.249 -7.715 23.868 1.00 38.59 71 MET A O 1
ATOM 562 N N . PRO A 1 72 ? -40.438 -9.748 23.373 1.00 38.22 72 PRO A N 1
ATOM 563 C CA . PRO A 1 72 ? -41.583 -10.430 23.950 1.00 38.22 72 PRO A CA 1
ATOM 564 C C . PRO A 1 72 ? -41.428 -10.537 25.470 1.00 38.22 72 PRO A C 1
ATOM 566 O O . PRO A 1 72 ? -40.365 -10.872 25.995 1.00 38.22 72 PRO A O 1
ATOM 569 N N . HIS A 1 73 ? -42.529 -10.258 26.162 1.00 36.78 73 HIS A N 1
ATOM 570 C CA . HIS A 1 73 ? -42.706 -10.399 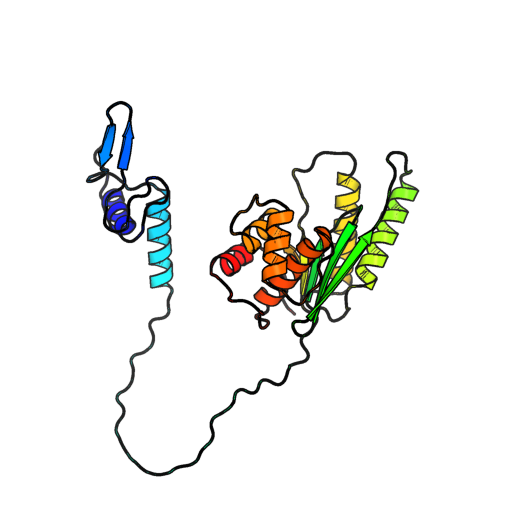27.600 1.00 36.78 73 HIS A CA 1
ATOM 571 C C . HIS A 1 73 ? -42.308 -11.797 28.100 1.00 36.78 73 HIS A C 1
ATOM 573 O O . HIS A 1 73 ? -42.825 -12.811 27.633 1.00 36.78 73 HIS A O 1
ATOM 579 N N . THR A 1 74 ? -41.422 -11.852 29.094 1.00 31.91 74 THR A N 1
ATOM 580 C CA . THR A 1 74 ? -41.081 -13.084 29.810 1.00 31.91 74 THR A CA 1
ATOM 581 C C . THR A 1 74 ? -42.177 -13.424 30.816 1.00 31.91 74 THR A C 1
ATOM 583 O O . THR A 1 74 ? -42.295 -12.770 31.854 1.00 31.91 74 THR A O 1
ATOM 586 N N . HIS A 1 75 ? -42.948 -14.471 30.524 1.00 35.31 75 HIS A N 1
ATOM 587 C CA . HIS A 1 75 ? -43.609 -15.272 31.549 1.00 35.31 75 HIS A CA 1
ATOM 588 C C . HIS A 1 75 ? -42.543 -16.046 32.337 1.00 35.31 75 HIS A C 1
ATOM 590 O O . HIS A 1 75 ? -41.670 -16.693 31.763 1.00 35.31 75 HIS A O 1
ATOM 596 N N . THR A 1 76 ? -42.608 -15.939 33.659 1.00 38.44 76 THR A N 1
ATOM 597 C CA . THR A 1 76 ? -41.786 -16.668 34.627 1.00 38.44 76 THR A CA 1
ATOM 598 C C . THR A 1 76 ? -42.268 -18.110 34.783 1.00 38.44 76 THR A C 1
ATOM 600 O O . THR A 1 76 ? -43.432 -18.308 35.127 1.00 38.44 76 THR A O 1
ATOM 603 N N . ASP A 1 77 ? -41.368 -19.085 34.657 1.00 34.22 77 ASP A N 1
ATOM 604 C CA . ASP A 1 77 ? -41.491 -20.386 35.331 1.00 34.22 77 ASP A CA 1
ATOM 605 C C . ASP A 1 77 ? -40.091 -20.848 35.802 1.00 34.22 77 ASP A C 1
ATOM 607 O O . ASP A 1 77 ? -39.157 -20.844 34.992 1.00 34.22 77 ASP A O 1
ATOM 611 N N . PRO A 1 78 ? -39.885 -21.158 37.099 1.00 45.53 78 PRO A N 1
ATOM 612 C CA . PRO A 1 78 ? -38.584 -21.508 37.647 1.00 45.53 78 PRO A CA 1
ATOM 613 C C . PRO A 1 78 ? -38.442 -23.022 37.835 1.00 45.53 78 PRO A C 1
ATOM 615 O O . PRO A 1 78 ? -39.091 -23.581 38.717 1.00 45.53 78 PRO A O 1
ATOM 618 N N . ARG A 1 79 ? -37.526 -23.667 37.097 1.00 37.75 79 ARG A N 1
ATOM 619 C CA . ARG A 1 79 ? -36.842 -24.917 37.496 1.00 37.75 79 ARG A CA 1
ATOM 620 C C . ARG A 1 79 ? -35.648 -25.234 36.582 1.00 37.75 79 ARG A C 1
ATOM 622 O O . ARG A 1 79 ? -35.766 -25.160 35.369 1.00 37.75 79 ARG A O 1
ATOM 629 N N . GLU A 1 80 ? -34.551 -25.617 37.243 1.00 33.72 80 GLU A N 1
ATOM 630 C CA . GLU A 1 80 ? -33.380 -26.386 36.771 1.00 33.72 80 GLU A CA 1
ATOM 631 C C . GLU A 1 80 ? -32.482 -25.735 35.700 1.00 33.72 80 GLU A C 1
ATOM 633 O O . GLU A 1 80 ? -32.818 -25.627 34.531 1.00 33.72 80 GLU A O 1
ATOM 638 N N . SER A 1 81 ? -31.347 -25.124 36.058 1.00 37.12 81 SER A N 1
ATOM 639 C CA . SER A 1 81 ? -30.070 -25.745 36.467 1.00 37.12 81 SER A CA 1
ATOM 640 C C . SER A 1 81 ? -29.483 -26.717 35.441 1.00 37.12 81 SER A C 1
ATOM 642 O O . SER A 1 81 ? -29.698 -27.916 35.542 1.00 37.12 81 SER A O 1
ATOM 644 N N . THR A 1 82 ? -28.647 -26.198 34.540 1.00 34.44 82 THR A N 1
ATOM 645 C CA . THR A 1 82 ? -27.287 -26.722 34.324 1.00 34.44 82 THR A CA 1
ATOM 646 C C . THR A 1 82 ? -26.470 -25.709 33.535 1.00 34.44 82 THR A C 1
ATOM 648 O O . THR A 1 82 ? -26.946 -25.065 32.604 1.00 34.44 82 THR A O 1
ATOM 651 N N . GLU A 1 83 ? -25.243 -25.527 33.995 1.00 45.44 83 GLU A N 1
ATOM 652 C CA . GLU A 1 83 ? -24.229 -24.658 33.433 1.00 45.44 83 GLU A CA 1
ATOM 653 C C . GLU A 1 83 ? -23.844 -25.112 32.026 1.00 45.44 83 GLU A C 1
ATOM 655 O O . GLU A 1 83 ? -23.382 -26.228 31.858 1.00 45.44 83 GLU A O 1
ATOM 660 N N . GLU A 1 84 ? -23.942 -24.221 31.040 1.00 33.97 84 GLU A N 1
ATOM 661 C CA . GLU A 1 84 ? -23.079 -24.250 29.857 1.00 33.97 84 GLU A CA 1
ATOM 662 C C . GLU A 1 84 ? -23.002 -22.833 29.279 1.00 33.97 84 GLU A C 1
ATOM 664 O O . GLU A 1 84 ? -23.722 -22.407 28.372 1.00 33.97 84 GLU A O 1
ATOM 669 N N . ARG A 1 85 ? -22.103 -22.042 29.875 1.00 35.91 85 ARG A N 1
ATOM 670 C CA . ARG A 1 85 ? -21.550 -20.860 29.217 1.00 35.91 85 ARG A CA 1
ATOM 671 C C . ARG A 1 85 ? -20.829 -21.367 27.975 1.00 35.91 85 ARG A C 1
ATOM 673 O O . ARG A 1 85 ? -19.712 -21.865 28.081 1.00 35.91 85 ARG A O 1
ATOM 680 N N . HIS A 1 86 ? -21.456 -21.217 26.812 1.00 38.44 86 HIS A N 1
ATOM 681 C CA . HIS A 1 86 ? -20.782 -21.307 25.523 1.00 38.44 86 HIS A CA 1
ATOM 682 C C . HIS A 1 86 ? -19.711 -20.211 25.453 1.00 38.44 86 HIS A C 1
ATOM 684 O O . HIS A 1 86 ? -19.919 -19.108 24.949 1.00 38.44 86 HIS A O 1
ATOM 690 N N . SER A 1 87 ? -18.548 -20.527 26.021 1.00 36.84 87 SER A N 1
ATOM 691 C CA . SER A 1 87 ? -17.284 -19.890 25.716 1.00 36.84 87 SER A CA 1
ATOM 692 C C . SER A 1 87 ? -17.071 -20.060 24.221 1.00 36.84 87 SER A C 1
ATOM 694 O O . SER A 1 87 ? -16.767 -21.155 23.745 1.00 36.84 87 SER A O 1
ATOM 696 N N . ALA A 1 88 ? -17.245 -18.976 23.469 1.00 41.25 88 ALA A N 1
ATOM 697 C CA . ALA A 1 88 ? -16.755 -18.867 22.105 1.00 41.25 88 ALA A CA 1
ATOM 698 C C . ALA A 1 88 ? -15.219 -18.811 22.136 1.00 41.25 88 ALA A C 1
ATOM 700 O O . ALA A 1 88 ? -14.592 -17.800 21.826 1.00 41.25 88 ALA A O 1
ATOM 701 N N . THR A 1 89 ? -14.602 -19.919 22.534 1.00 36.34 89 THR A N 1
ATOM 702 C CA . THR A 1 89 ? -13.182 -20.189 22.356 1.00 36.34 89 THR A CA 1
ATOM 703 C C . THR A 1 89 ? -13.000 -20.514 20.878 1.00 36.34 89 THR A C 1
ATOM 705 O O . THR A 1 89 ? -12.992 -21.671 20.469 1.00 36.34 89 THR A O 1
ATOM 708 N N . HIS A 1 90 ? -12.930 -19.479 20.039 1.00 43.09 90 HIS A N 1
ATOM 709 C CA . HIS A 1 90 ? -12.393 -19.634 18.693 1.00 43.09 90 HIS A CA 1
ATOM 710 C C . HIS A 1 90 ? -10.939 -20.089 18.860 1.00 43.09 90 HIS A C 1
ATOM 712 O O . HIS A 1 90 ? -10.073 -19.292 19.226 1.00 43.09 90 HIS A O 1
ATOM 718 N N . SER A 1 91 ? -10.662 -21.373 18.608 1.00 44.00 91 SER A N 1
ATOM 719 C CA . SER A 1 91 ? -9.306 -21.814 18.276 1.00 44.00 91 SER A CA 1
ATOM 720 C C . SER A 1 91 ? -8.729 -20.864 17.222 1.00 44.00 91 SER A C 1
ATOM 722 O O . SER A 1 91 ? -9.496 -20.366 16.389 1.00 44.00 91 SER A O 1
ATOM 724 N N . PRO A 1 92 ? -7.411 -20.592 17.214 1.00 46.75 92 PRO A N 1
ATOM 725 C CA . PRO A 1 92 ? -6.806 -19.798 16.160 1.00 46.75 92 PRO A CA 1
ATOM 726 C C . PRO A 1 92 ? -6.958 -20.582 14.856 1.00 46.75 92 PRO A C 1
ATOM 728 O O . PRO A 1 92 ? -6.148 -21.442 14.521 1.00 46.75 92 PRO A O 1
ATOM 731 N N . SER A 1 93 ? -8.055 -20.329 14.141 1.00 55.25 93 SER A N 1
ATOM 732 C CA . SER A 1 93 ? -8.257 -20.772 12.774 1.00 55.25 93 SER A CA 1
ATOM 733 C C . SER A 1 93 ? -6.995 -20.383 12.021 1.00 55.25 93 SER A C 1
ATOM 735 O O . SER A 1 93 ? -6.596 -19.221 12.107 1.00 55.25 93 SER A O 1
ATOM 737 N N . ASN A 1 94 ? -6.355 -21.330 11.343 1.00 62.44 94 ASN A N 1
ATOM 738 C CA . ASN A 1 94 ? -5.184 -21.080 10.513 1.00 62.44 94 ASN A CA 1
ATOM 739 C C . ASN A 1 94 ? -5.562 -20.058 9.423 1.00 62.44 94 ASN A C 1
ATOM 741 O O . ASN A 1 94 ? -6.086 -20.435 8.374 1.00 62.44 94 ASN A O 1
ATOM 745 N N . ARG A 1 95 ? -5.411 -18.759 9.718 1.00 79.75 95 ARG A N 1
ATOM 746 C CA . ARG A 1 95 ? -5.842 -17.678 8.828 1.00 79.75 95 ARG A CA 1
ATOM 747 C C . ARG A 1 95 ? -4.865 -17.624 7.677 1.00 79.75 95 ARG A C 1
ATOM 749 O O . ARG A 1 95 ? -3.648 -17.648 7.881 1.00 79.75 95 ARG A O 1
ATOM 756 N N . ARG A 1 96 ? -5.401 -17.551 6.464 1.00 92.38 96 ARG A N 1
ATOM 757 C CA . ARG A 1 96 ? -4.560 -17.413 5.286 1.00 92.38 96 ARG A CA 1
ATOM 758 C C . ARG A 1 96 ? -3.845 -16.053 5.339 1.00 92.38 96 ARG A C 1
ATOM 760 O O . ARG A 1 96 ? -4.360 -15.099 5.930 1.00 92.38 96 ARG A O 1
ATOM 767 N N . PRO A 1 97 ? -2.634 -15.956 4.772 1.00 96.69 97 PRO A N 1
ATOM 768 C CA . PRO A 1 97 ? -1.880 -14.713 4.789 1.00 96.69 97 PRO A CA 1
ATOM 769 C C . PRO A 1 97 ? -2.622 -13.602 4.051 1.00 96.69 97 PRO A C 1
ATOM 771 O O . PRO A 1 97 ? -3.174 -13.837 2.976 1.00 96.69 97 PRO A O 1
ATOM 774 N N . VAL A 1 98 ? -2.548 -12.379 4.564 1.00 97.94 98 VAL A N 1
ATOM 775 C CA . VAL A 1 98 ? -2.881 -11.177 3.788 1.00 97.94 98 VAL A CA 1
ATOM 776 C C . VAL A 1 98 ? -1.613 -10.400 3.487 1.00 97.94 98 VAL A C 1
ATOM 778 O O . VAL A 1 98 ? -0.684 -10.386 4.298 1.00 97.94 98 VAL A O 1
ATOM 781 N N . VAL A 1 99 ? -1.558 -9.780 2.312 1.00 98.56 99 VAL A N 1
ATOM 782 C CA . VAL A 1 99 ? -0.328 -9.175 1.793 1.00 98.56 99 VAL A CA 1
ATOM 783 C C . VAL A 1 99 ? -0.569 -7.725 1.400 1.00 98.56 99 VAL A C 1
ATOM 785 O O . VAL A 1 99 ? -1.560 -7.406 0.753 1.00 98.56 99 VAL A O 1
ATOM 788 N N . GLY A 1 100 ? 0.350 -6.847 1.778 1.00 98.38 100 GLY A N 1
ATOM 789 C CA . GLY A 1 100 ? 0.426 -5.467 1.322 1.00 98.38 100 GLY A CA 1
ATOM 790 C C . GLY A 1 100 ? 1.685 -5.251 0.492 1.00 98.38 100 GLY A C 1
ATOM 791 O O . GLY A 1 100 ? 2.764 -5.700 0.884 1.00 98.38 100 GLY A O 1
ATOM 792 N N . ILE A 1 101 ? 1.541 -4.584 -0.652 1.00 98.31 101 ILE A N 1
ATOM 793 C CA . ILE A 1 101 ? 2.611 -4.356 -1.627 1.00 98.31 101 ILE A CA 1
ATOM 794 C C . ILE A 1 101 ? 2.672 -2.864 -1.949 1.00 98.31 101 ILE A C 1
ATOM 796 O O . ILE A 1 101 ? 1.712 -2.299 -2.477 1.00 98.31 101 ILE A O 1
ATOM 800 N N . ASP A 1 102 ? 3.821 -2.255 -1.667 1.00 96.38 102 ASP A N 1
ATOM 801 C CA . ASP A 1 102 ? 4.148 -0.875 -2.028 1.00 96.38 102 ASP A CA 1
ATOM 802 C C . ASP A 1 102 ? 5.223 -0.879 -3.138 1.00 96.38 102 ASP A C 1
ATOM 804 O O . ASP A 1 102 ? 6.419 -1.026 -2.858 1.00 96.38 102 ASP A O 1
ATOM 808 N N . PRO A 1 103 ? 4.824 -0.861 -4.424 1.00 95.12 103 PRO A N 1
ATOM 809 C CA . PRO A 1 103 ? 5.733 -1.059 -5.543 1.00 95.12 103 PRO A CA 1
ATOM 810 C C . PRO A 1 103 ? 6.599 0.177 -5.811 1.00 95.12 103 PRO A C 1
ATOM 812 O O . PRO A 1 103 ? 6.126 1.234 -6.222 1.00 95.12 103 PRO A O 1
ATOM 815 N N . SER A 1 104 ? 7.916 0.004 -5.714 1.00 92.62 104 SER A N 1
ATOM 816 C CA . SER A 1 104 ? 8.893 1.050 -6.023 1.00 92.62 104 SER A CA 1
ATOM 817 C C . SER A 1 104 ? 10.145 0.465 -6.669 1.00 92.62 104 SER A C 1
ATOM 819 O O . SER A 1 104 ? 10.635 -0.600 -6.292 1.00 92.62 104 SER A O 1
ATOM 821 N N . LEU A 1 105 ? 10.689 1.183 -7.657 1.00 92.06 105 LEU A N 1
ATOM 822 C CA . LEU A 1 105 ? 11.878 0.755 -8.404 1.00 92.06 105 LEU A CA 1
ATOM 823 C C . LEU A 1 105 ? 13.153 0.743 -7.557 1.00 92.06 105 LEU A C 1
ATOM 825 O O . LEU A 1 105 ? 14.135 0.131 -7.974 1.00 92.06 105 LEU A O 1
ATOM 829 N N . THR A 1 106 ? 13.161 1.453 -6.427 1.00 91.69 106 THR A N 1
ATOM 830 C CA . THR A 1 106 ? 14.339 1.591 -5.560 1.00 91.69 106 THR A CA 1
ATOM 831 C C . THR A 1 106 ? 14.188 0.893 -4.215 1.00 91.69 106 THR A C 1
ATOM 833 O O . THR A 1 106 ? 15.197 0.516 -3.622 1.00 91.69 106 THR A O 1
ATOM 836 N N . GLY A 1 107 ? 12.953 0.676 -3.763 1.00 92.69 107 GLY A N 1
ATOM 837 C CA . GLY A 1 107 ? 12.634 0.020 -2.497 1.00 92.69 107 GLY A CA 1
ATOM 838 C C . GLY A 1 107 ? 11.187 -0.448 -2.495 1.00 92.69 107 GLY A C 1
ATOM 839 O O . GLY A 1 107 ? 10.307 0.291 -2.093 1.00 92.69 107 GLY A O 1
ATOM 840 N N . THR A 1 108 ? 10.916 -1.655 -2.996 1.00 96.56 108 THR A N 1
ATOM 841 C CA . THR A 1 108 ? 9.558 -2.221 -2.917 1.00 96.56 108 THR A CA 1
ATOM 842 C C . THR A 1 108 ? 9.299 -2.709 -1.498 1.00 96.56 108 THR A C 1
ATOM 844 O O . THR A 1 108 ? 10.017 -3.589 -1.018 1.00 96.56 108 THR A O 1
ATOM 847 N N . GLY A 1 109 ? 8.278 -2.164 -0.842 1.00 97.62 109 GLY A N 1
ATOM 848 C CA . GLY A 1 109 ? 7.815 -2.619 0.463 1.00 97.62 109 GLY A CA 1
ATOM 849 C C . GLY A 1 109 ? 6.888 -3.827 0.345 1.00 97.62 109 GLY A C 1
ATOM 850 O O . GLY A 1 109 ? 5.990 -3.850 -0.498 1.00 97.62 109 GLY A O 1
ATOM 851 N N . ILE A 1 110 ? 7.083 -4.826 1.207 1.00 98.44 110 ILE A N 1
ATOM 852 C CA . ILE A 1 110 ? 6.181 -5.974 1.347 1.00 98.44 110 ILE A CA 1
ATOM 853 C C . ILE A 1 110 ? 5.877 -6.198 2.821 1.00 98.44 110 ILE A C 1
ATOM 855 O O . ILE A 1 110 ? 6.786 -6.251 3.653 1.00 98.44 110 ILE A O 1
ATOM 859 N N . ALA A 1 111 ? 4.598 -6.383 3.126 1.00 98.56 111 ALA A N 1
ATOM 860 C CA . ALA A 1 111 ? 4.134 -6.807 4.433 1.00 98.56 111 ALA A CA 1
ATOM 861 C C . ALA A 1 111 ? 3.210 -8.011 4.296 1.00 98.56 111 ALA A C 1
ATOM 863 O O . ALA A 1 111 ? 2.302 -8.015 3.467 1.00 98.56 111 ALA A O 1
ATOM 864 N N . ILE A 1 112 ? 3.426 -9.021 5.130 1.00 98.44 112 ILE A N 1
ATOM 865 C CA . ILE A 1 112 ? 2.615 -10.235 5.185 1.00 98.44 112 ILE A CA 1
ATOM 866 C C . ILE A 1 112 ? 2.100 -10.356 6.612 1.00 98.44 112 ILE A C 1
ATOM 868 O O . ILE A 1 112 ? 2.898 -10.369 7.544 1.00 98.44 112 ILE A O 1
ATOM 872 N N . ILE A 1 113 ? 0.786 -10.441 6.802 1.00 97.56 113 ILE A N 1
ATOM 873 C CA . ILE A 1 113 ? 0.194 -10.689 8.120 1.00 97.56 113 ILE A CA 1
ATOM 874 C C . ILE A 1 113 ? -0.347 -12.113 8.136 1.00 97.56 113 ILE A C 1
ATOM 876 O O . ILE A 1 113 ? -1.244 -12.455 7.363 1.00 97.56 113 ILE A O 1
ATOM 880 N N . ILE A 1 114 ? 0.185 -12.929 9.045 1.00 94.06 114 ILE A N 1
ATOM 881 C CA . ILE A 1 114 ? -0.270 -14.298 9.308 1.00 94.06 114 ILE A CA 1
ATOM 882 C C . ILE A 1 114 ? -0.593 -14.380 10.792 1.00 94.06 114 ILE A C 1
ATOM 884 O O . ILE A 1 114 ? 0.247 -14.028 11.614 1.00 94.06 114 ILE A O 1
ATOM 888 N N . ASN A 1 115 ? -1.810 -14.803 11.146 1.00 89.00 115 ASN A N 1
ATOM 889 C CA . ASN A 1 115 ? -2.246 -14.922 12.545 1.00 89.00 115 ASN A CA 1
ATOM 890 C C . ASN A 1 115 ? -1.930 -13.668 13.388 1.00 89.00 115 ASN A C 1
ATOM 892 O O . ASN A 1 115 ? -1.393 -13.762 14.487 1.00 89.00 115 ASN A O 1
ATOM 896 N N . ASN A 1 116 ? -2.232 -12.485 12.840 1.00 89.88 116 ASN A N 1
ATOM 897 C CA . ASN A 1 116 ? -1.976 -11.192 13.484 1.00 89.88 116 ASN A CA 1
ATOM 898 C C . ASN A 1 116 ? -0.490 -10.928 13.815 1.00 89.88 116 ASN A C 1
ATOM 900 O O . ASN A 1 116 ? -0.182 -10.163 14.720 1.00 89.88 116 ASN A O 1
ATOM 904 N N . THR A 1 117 ? 0.433 -11.561 13.089 1.00 93.81 117 THR A N 1
ATOM 905 C CA . THR A 1 117 ? 1.876 -11.319 13.185 1.00 93.81 117 THR A CA 1
ATOM 906 C C . THR A 1 117 ? 2.377 -10.770 11.849 1.00 93.81 117 THR A C 1
ATOM 908 O O . THR A 1 117 ? 2.352 -11.497 10.849 1.00 93.81 117 THR A O 1
ATOM 911 N N . PRO A 1 118 ? 2.803 -9.496 11.793 1.00 96.88 118 PRO A N 1
ATOM 912 C CA . PRO A 1 118 ? 3.389 -8.920 10.591 1.00 96.88 118 PRO A CA 1
ATOM 913 C C . PRO A 1 118 ? 4.816 -9.412 10.328 1.00 96.88 118 PRO A C 1
ATOM 915 O O . PRO A 1 118 ? 5.653 -9.471 11.225 1.00 96.88 118 PRO A O 1
ATOM 918 N N . GLN A 1 119 ? 5.118 -9.679 9.062 1.00 97.44 119 GLN A N 1
ATOM 919 C CA . GLN A 1 119 ? 6.461 -9.902 8.536 1.00 97.44 119 GLN A CA 1
ATOM 920 C C . GLN A 1 119 ? 6.736 -8.865 7.450 1.00 97.44 119 GLN A C 1
ATOM 922 O O . GLN A 1 119 ? 5.971 -8.759 6.491 1.00 97.44 119 GLN A O 1
ATOM 927 N N . LEU A 1 120 ? 7.811 -8.091 7.611 1.00 98.00 120 LEU A N 1
ATOM 928 C CA . LEU A 1 120 ? 8.117 -6.937 6.764 1.00 98.00 120 LEU A CA 1
ATOM 929 C C . LEU A 1 120 ? 9.421 -7.147 6.002 1.00 98.00 120 LEU A C 1
ATOM 931 O O . LEU A 1 120 ? 10.422 -7.574 6.579 1.00 98.00 120 LEU A O 1
ATOM 935 N N . GLN A 1 121 ? 9.425 -6.802 4.717 1.00 97.44 121 GLN A N 1
ATOM 936 C CA . GLN A 1 121 ? 10.619 -6.815 3.877 1.00 97.44 121 GLN A CA 1
ATOM 937 C C . GLN A 1 121 ? 10.651 -5.601 2.949 1.00 97.44 121 GLN A C 1
ATOM 939 O O . GLN A 1 121 ? 9.616 -5.066 2.557 1.00 97.44 121 GLN A O 1
ATOM 944 N N . THR A 1 122 ? 11.863 -5.189 2.578 1.00 97.12 122 THR A N 1
ATOM 945 C CA . THR A 1 122 ? 12.092 -4.175 1.545 1.00 97.12 122 THR A CA 1
ATOM 946 C C . THR A 1 122 ? 13.027 -4.751 0.499 1.00 97.12 122 THR A C 1
ATOM 948 O O . THR A 1 122 ? 14.151 -5.153 0.807 1.00 97.12 122 THR A O 1
ATOM 951 N N . ILE A 1 123 ? 12.583 -4.774 -0.752 1.00 95.88 123 ILE A N 1
ATOM 952 C CA . ILE A 1 123 ? 13.397 -5.205 -1.882 1.00 95.88 123 ILE A CA 1
ATOM 953 C C . ILE A 1 123 ? 14.019 -3.968 -2.509 1.00 95.88 123 ILE A C 1
ATOM 955 O O . ILE A 1 123 ? 13.382 -3.237 -3.269 1.00 95.88 123 ILE A O 1
ATOM 959 N N . ALA A 1 124 ? 15.291 -3.754 -2.194 1.00 92.75 124 ALA A N 1
ATOM 960 C CA . ALA A 1 124 ? 16.074 -2.705 -2.819 1.00 92.75 124 ALA A CA 1
ATOM 961 C C . ALA A 1 124 ? 16.502 -3.101 -4.240 1.00 92.75 124 ALA A C 1
ATOM 963 O O . ALA A 1 124 ? 16.866 -4.255 -4.518 1.00 92.75 124 ALA A O 1
ATOM 964 N N . SER A 1 125 ? 16.512 -2.108 -5.123 1.00 91.31 125 SER A N 1
ATOM 965 C CA . SER A 1 125 ? 17.103 -2.181 -6.456 1.00 91.31 125 SER A CA 1
ATOM 966 C C . SER A 1 125 ? 17.683 -0.821 -6.831 1.00 91.31 125 SER A C 1
ATOM 968 O O . SER A 1 125 ? 17.277 0.216 -6.310 1.00 91.31 125 SER A O 1
ATOM 970 N N . ARG A 1 126 ? 18.697 -0.811 -7.695 1.00 88.62 126 ARG A N 1
ATOM 971 C CA . ARG A 1 126 ? 19.348 0.415 -8.162 1.00 88.62 126 ARG A CA 1
ATOM 972 C C . ARG A 1 126 ? 19.483 0.337 -9.673 1.00 88.62 126 ARG A C 1
ATOM 974 O O . ARG A 1 126 ? 20.122 -0.575 -10.184 1.00 88.62 126 ARG A O 1
ATOM 981 N N . GLY A 1 127 ? 18.854 1.279 -10.366 1.00 85.19 127 GLY A N 1
ATOM 982 C CA . GLY A 1 127 ? 19.065 1.518 -11.793 1.00 85.19 127 GLY A CA 1
ATOM 983 C C . GLY A 1 127 ? 19.863 2.797 -12.011 1.00 85.19 127 GLY A C 1
ATOM 984 O O . GLY A 1 127 ? 19.951 3.639 -11.110 1.00 85.19 127 GLY A O 1
ATOM 985 N N . LYS A 1 128 ? 20.417 2.958 -13.208 1.00 85.25 128 LYS A N 1
ATOM 986 C CA . LYS A 1 128 ? 21.090 4.183 -13.645 1.00 85.25 128 LYS A CA 1
ATOM 987 C C . LYS A 1 128 ? 20.291 4.869 -14.750 1.00 85.25 128 LYS A C 1
ATOM 989 O O . LYS A 1 128 ? 19.442 4.262 -15.399 1.00 85.25 128 LYS A O 1
ATOM 994 N N . ARG A 1 129 ? 20.529 6.170 -14.944 1.00 82.81 129 ARG A N 1
ATOM 995 C CA . ARG A 1 129 ? 19.824 6.962 -15.972 1.00 82.81 129 ARG A CA 1
ATOM 996 C C . ARG A 1 129 ? 20.213 6.555 -17.395 1.00 82.81 129 ARG A C 1
ATOM 998 O O . ARG A 1 129 ? 19.408 6.734 -18.300 1.00 82.81 129 ARG A O 1
ATOM 1005 N N . ASP A 1 130 ? 21.421 6.036 -17.561 1.00 88.88 130 ASP A N 1
ATOM 1006 C CA . ASP A 1 130 ? 22.026 5.573 -18.808 1.00 88.88 130 ASP A CA 1
ATOM 1007 C C . ASP A 1 130 ? 21.869 4.057 -19.032 1.00 88.88 130 ASP A C 1
ATOM 1009 O O . ASP A 1 130 ? 22.429 3.527 -19.989 1.00 88.88 130 ASP A O 1
ATOM 1013 N N . ASP A 1 131 ? 21.092 3.358 -18.190 1.00 90.31 131 ASP A N 1
ATOM 1014 C CA . ASP A 1 131 ? 20.772 1.945 -18.412 1.00 90.31 131 ASP A CA 1
ATOM 1015 C C . ASP A 1 131 ? 20.093 1.760 -19.783 1.00 90.31 131 ASP A C 1
ATOM 1017 O O . ASP A 1 131 ? 19.100 2.419 -20.118 1.00 90.31 131 ASP A O 1
ATOM 1021 N N . THR A 1 132 ? 20.582 0.790 -20.552 1.00 94.44 132 THR A N 1
ATOM 1022 C CA . THR A 1 132 ? 19.952 0.341 -21.800 1.00 94.44 132 THR A CA 1
ATOM 1023 C C . THR A 1 132 ? 18.555 -0.234 -21.548 1.00 94.44 132 THR A C 1
ATOM 1025 O O . THR A 1 132 ? 18.216 -0.666 -20.441 1.00 94.44 132 THR A O 1
ATOM 1028 N N . TRP A 1 133 ? 17.732 -0.317 -22.596 1.00 94.00 133 TRP A N 1
ATOM 1029 C CA . TRP A 1 133 ? 16.402 -0.930 -22.509 1.00 94.00 133 TRP A CA 1
ATOM 1030 C C . TRP A 1 133 ? 16.447 -2.378 -22.003 1.00 94.00 133 TRP A C 1
ATOM 1032 O O . TRP A 1 133 ? 15.624 -2.765 -21.174 1.00 94.00 133 TRP A O 1
ATOM 1042 N N . GLN A 1 134 ? 17.443 -3.159 -22.424 1.00 95.62 134 GLN A N 1
ATOM 1043 C CA . GLN A 1 134 ? 17.649 -4.541 -21.988 1.00 95.62 134 GLN A CA 1
ATOM 1044 C C . GLN A 1 134 ? 18.025 -4.628 -20.501 1.00 95.62 134 GLN A C 1
ATOM 1046 O O . GLN A 1 134 ? 17.506 -5.489 -19.787 1.00 95.62 134 GLN A O 1
ATOM 1051 N N . GLN A 1 135 ? 18.876 -3.721 -20.004 1.00 95.19 135 GLN A N 1
ATOM 1052 C CA . GLN A 1 135 ? 19.224 -3.651 -18.578 1.00 95.19 135 GLN A CA 1
ATOM 1053 C C . GLN A 1 135 ? 18.010 -3.265 -17.729 1.00 95.19 135 GLN A C 1
ATOM 1055 O O . GLN A 1 135 ? 17.755 -3.891 -16.698 1.00 95.19 135 GLN A O 1
ATOM 1060 N N . ARG A 1 136 ? 17.211 -2.293 -18.189 1.00 94.00 136 ARG A N 1
ATOM 1061 C CA . ARG A 1 136 ? 15.954 -1.903 -17.534 1.00 94.00 136 ARG A CA 1
ATOM 1062 C C . ARG A 1 136 ? 14.979 -3.076 -17.475 1.00 94.00 136 ARG A C 1
ATOM 1064 O O . ARG A 1 136 ? 14.517 -3.410 -16.389 1.00 94.00 136 ARG A O 1
ATOM 1071 N N . ALA A 1 137 ? 14.733 -3.755 -18.596 1.00 95.06 137 ALA A N 1
ATOM 1072 C CA . ALA A 1 137 ? 13.840 -4.915 -18.659 1.00 95.06 137 ALA A CA 1
ATOM 1073 C C . ALA A 1 137 ? 14.297 -6.067 -17.743 1.00 95.06 137 ALA A C 1
ATOM 1075 O O . ALA A 1 137 ? 13.491 -6.633 -16.998 1.00 95.06 137 ALA A O 1
ATOM 1076 N N . THR A 1 138 ? 15.599 -6.372 -17.739 1.00 96.25 138 THR A N 1
ATOM 1077 C CA . THR A 1 138 ? 16.195 -7.380 -16.845 1.00 96.25 138 THR A CA 1
ATOM 1078 C C . THR A 1 138 ? 15.979 -7.008 -15.380 1.00 96.25 138 THR A C 1
ATOM 1080 O O . THR A 1 138 ? 15.513 -7.832 -14.595 1.00 96.25 138 THR A O 1
ATOM 1083 N N . ARG A 1 139 ? 16.232 -5.745 -15.013 1.00 95.94 139 ARG A N 1
ATOM 1084 C CA . ARG A 1 139 ? 16.039 -5.238 -13.648 1.00 95.94 139 ARG A CA 1
ATOM 1085 C C . ARG A 1 139 ? 14.579 -5.302 -13.198 1.00 95.94 139 ARG A C 1
ATOM 1087 O O . ARG A 1 139 ? 14.322 -5.678 -12.058 1.00 95.94 139 ARG A O 1
ATOM 1094 N N . LEU A 1 140 ? 13.626 -4.957 -14.065 1.00 96.12 140 LEU A N 1
ATOM 1095 C CA . LEU A 1 140 ? 12.196 -5.069 -13.748 1.00 96.12 140 LEU A CA 1
ATOM 1096 C C . LEU A 1 140 ? 11.771 -6.529 -13.541 1.00 96.12 140 LEU A C 1
ATOM 1098 O O . LEU A 1 140 ? 10.988 -6.824 -12.638 1.00 96.12 140 LEU A O 1
ATOM 1102 N N . THR A 1 141 ? 12.322 -7.445 -14.339 1.00 97.50 141 THR A N 1
ATOM 1103 C CA . THR A 1 141 ? 12.070 -8.887 -14.208 1.00 97.50 141 THR A CA 1
ATOM 1104 C C . THR A 1 141 ? 12.640 -9.445 -12.904 1.00 97.50 141 THR A C 1
ATOM 1106 O O . THR A 1 141 ? 11.933 -10.167 -12.201 1.00 97.50 141 THR A O 1
ATOM 1109 N N . ASP A 1 142 ? 13.869 -9.068 -12.537 1.00 97.38 142 ASP A N 1
ATOM 1110 C CA . ASP A 1 142 ? 14.476 -9.424 -11.245 1.00 97.38 142 ASP A CA 1
ATOM 1111 C C . ASP A 1 142 ? 13.632 -8.918 -10.068 1.00 97.38 142 ASP A C 1
ATOM 1113 O O . ASP A 1 142 ? 13.251 -9.697 -9.193 1.00 97.38 142 ASP A O 1
ATOM 1117 N N . LEU A 1 143 ? 13.264 -7.631 -10.087 1.00 97.06 143 LEU A N 1
ATOM 1118 C CA . LEU A 1 143 ? 12.413 -7.019 -9.065 1.00 97.06 143 LEU A CA 1
ATOM 1119 C C . LEU A 1 143 ? 11.083 -7.758 -8.909 1.00 97.06 143 LEU A C 1
ATOM 1121 O O . LEU A 1 143 ? 10.688 -8.086 -7.790 1.00 97.06 143 LEU A O 1
AT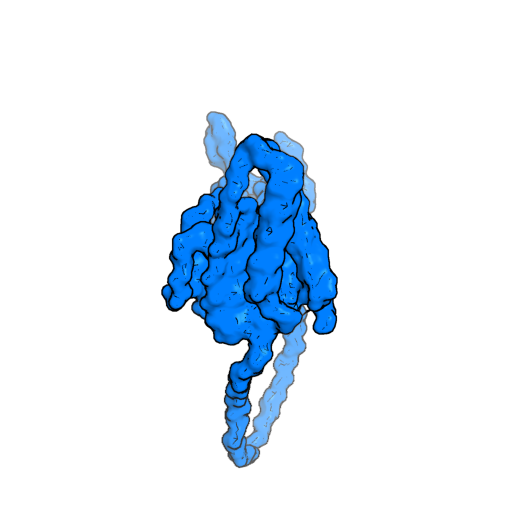OM 1125 N N . ARG A 1 144 ? 10.407 -8.059 -10.024 1.00 97.75 144 ARG A N 1
ATOM 1126 C CA . ARG A 1 144 ? 9.159 -8.831 -10.023 1.00 97.75 144 ARG A CA 1
ATOM 1127 C C . ARG A 1 144 ? 9.374 -10.201 -9.391 1.00 97.75 144 ARG A C 1
ATOM 1129 O O . ARG A 1 144 ? 8.619 -10.574 -8.502 1.00 97.75 144 ARG A O 1
ATOM 1136 N N . ASN A 1 145 ? 10.386 -10.948 -9.825 1.00 98.06 145 ASN A N 1
ATOM 1137 C CA . ASN A 1 145 ? 10.617 -12.308 -9.342 1.00 98.06 145 ASN A CA 1
ATOM 1138 C C . ASN A 1 145 ? 10.948 -12.326 -7.846 1.00 98.06 145 ASN A C 1
ATOM 1140 O O . ASN A 1 145 ? 10.356 -13.102 -7.101 1.00 98.06 145 ASN A O 1
ATOM 1144 N N . ARG A 1 146 ? 11.824 -11.427 -7.383 1.00 98.25 146 ARG A N 1
ATOM 1145 C CA . ARG A 1 146 ? 12.159 -11.288 -5.958 1.00 98.25 146 ARG A CA 1
ATOM 1146 C C . ARG A 1 146 ? 10.937 -10.915 -5.123 1.00 98.25 146 ARG A C 1
ATOM 1148 O O . ARG A 1 146 ? 10.750 -11.490 -4.059 1.00 98.25 146 ARG A O 1
ATOM 1155 N N . THR A 1 147 ? 10.091 -10.015 -5.622 1.00 97.88 147 THR A N 1
ATOM 1156 C CA . THR A 1 147 ? 8.845 -9.610 -4.949 1.00 97.88 147 THR A CA 1
ATOM 1157 C C . THR A 1 147 ? 7.871 -10.771 -4.850 1.00 97.88 147 THR A C 1
ATOM 1159 O O . THR A 1 147 ? 7.430 -11.112 -3.757 1.00 97.88 147 THR A O 1
ATOM 1162 N N . MET A 1 148 ? 7.590 -11.443 -5.966 1.00 98.00 148 MET A N 1
ATOM 1163 C CA . MET A 1 148 ? 6.645 -12.560 -6.002 1.00 98.00 148 MET A CA 1
ATOM 1164 C C . MET A 1 148 ? 7.126 -13.780 -5.205 1.00 98.00 148 MET A C 1
ATOM 1166 O O . MET A 1 148 ? 6.292 -14.501 -4.670 1.00 98.00 148 MET A O 1
ATOM 1170 N N . ASN A 1 149 ? 8.439 -13.995 -5.073 1.00 97.88 149 ASN A N 1
ATOM 1171 C CA . ASN A 1 149 ? 8.998 -15.081 -4.258 1.00 97.88 149 ASN A CA 1
ATOM 1172 C C . ASN A 1 149 ? 8.714 -14.927 -2.757 1.00 97.88 149 ASN A C 1
ATOM 1174 O O . ASN A 1 149 ? 8.761 -15.918 -2.033 1.00 97.88 149 ASN A O 1
ATOM 1178 N N . LEU A 1 150 ? 8.432 -13.710 -2.287 1.00 97.50 150 LEU A N 1
ATOM 1179 C CA . LEU A 1 150 ? 8.071 -13.462 -0.893 1.00 97.50 150 LEU A CA 1
ATOM 1180 C C . LEU A 1 150 ? 6.577 -13.664 -0.625 1.00 97.50 150 LEU A C 1
ATOM 1182 O O . LEU A 1 150 ? 6.192 -13.850 0.523 1.00 97.50 150 LEU A O 1
ATOM 1186 N N . ILE A 1 151 ? 5.735 -13.628 -1.660 1.00 97.50 151 ILE A N 1
ATOM 1187 C CA . ILE A 1 151 ? 4.279 -13.678 -1.518 1.00 97.50 151 ILE A CA 1
ATOM 1188 C C . ILE A 1 151 ? 3.830 -15.141 -1.375 1.00 97.50 151 ILE A C 1
ATOM 1190 O O . ILE A 1 151 ? 4.039 -15.936 -2.298 1.00 97.50 151 ILE A O 1
ATOM 1194 N N . PRO A 1 152 ? 3.188 -15.524 -0.255 1.00 96.75 152 PRO A N 1
ATOM 1195 C CA . PRO A 1 152 ? 2.678 -16.876 -0.083 1.00 96.75 152 PRO A CA 1
ATOM 1196 C C . PRO A 1 152 ? 1.635 -17.228 -1.149 1.00 96.75 152 PRO A C 1
ATOM 1198 O O . PRO A 1 152 ? 0.726 -16.460 -1.445 1.00 96.75 152 PRO A O 1
ATOM 1201 N N . ARG A 1 153 ? 1.712 -18.437 -1.711 1.00 94.62 153 ARG A N 1
ATOM 1202 C CA . ARG A 1 153 ? 0.753 -18.874 -2.745 1.00 94.62 153 ARG A CA 1
ATOM 1203 C C . ARG A 1 153 ? -0.678 -19.016 -2.223 1.00 94.62 153 ARG A C 1
ATOM 1205 O O . ARG A 1 153 ? -1.614 -18.949 -3.006 1.00 94.62 153 ARG A O 1
ATOM 1212 N N . ASN A 1 154 ? -0.840 -19.234 -0.921 1.00 95.31 154 ASN A N 1
ATOM 1213 C CA . ASN A 1 154 ? -2.130 -19.355 -0.247 1.00 95.31 154 ASN A CA 1
ATOM 1214 C C . ASN A 1 154 ? -2.640 -18.017 0.319 1.00 95.31 154 ASN A C 1
ATOM 1216 O O . ASN A 1 154 ? -3.476 -18.042 1.222 1.00 95.31 154 ASN A O 1
ATOM 1220 N N . THR A 1 155 ? -2.128 -16.875 -0.158 1.00 97.00 155 THR A N 1
ATOM 1221 C CA . THR A 1 155 ? -2.614 -15.545 0.228 1.00 97.00 155 THR A CA 1
ATOM 1222 C C . THR A 1 155 ? -4.117 -15.418 -0.018 1.00 97.00 155 THR A C 1
ATOM 1224 O O . THR A 1 155 ? -4.602 -15.686 -1.114 1.00 97.00 155 THR A O 1
ATOM 1227 N N . GLU A 1 156 ? -4.845 -14.988 1.010 1.00 96.88 156 GLU A N 1
ATOM 1228 C CA . GLU A 1 156 ? -6.291 -14.758 0.958 1.00 96.88 156 GLU A CA 1
ATOM 1229 C C . GLU A 1 156 ? -6.630 -13.505 0.159 1.00 96.88 156 GLU A C 1
ATOM 1231 O O . GLU A 1 156 ? -7.550 -13.501 -0.652 1.00 96.88 156 GLU A O 1
ATOM 1236 N N . LEU A 1 157 ? -5.860 -12.442 0.396 1.00 97.81 157 LEU A N 1
ATOM 1237 C CA . LEU A 1 157 ? -6.029 -11.147 -0.241 1.00 97.81 157 LEU A CA 1
ATOM 1238 C C . LEU A 1 157 ? -4.696 -10.399 -0.263 1.00 97.81 157 LEU A C 1
ATOM 1240 O O . LEU A 1 157 ? -4.040 -10.235 0.770 1.00 97.81 157 LEU A O 1
ATOM 1244 N N . ALA A 1 158 ? -4.320 -9.919 -1.442 1.00 98.38 158 ALA A N 1
ATOM 1245 C CA . ALA A 1 158 ? -3.249 -8.956 -1.626 1.00 98.38 158 ALA A CA 1
ATOM 1246 C C . ALA A 1 158 ? -3.835 -7.557 -1.864 1.00 98.38 158 ALA A C 1
ATOM 1248 O O . ALA A 1 158 ? -4.825 -7.393 -2.576 1.00 98.38 158 ALA A O 1
ATOM 1249 N N . ILE A 1 159 ? -3.206 -6.530 -1.306 1.00 98.25 159 ILE A N 1
ATOM 1250 C CA . ILE A 1 159 ? -3.456 -5.134 -1.655 1.00 98.25 159 ILE A CA 1
ATOM 1251 C C . ILE A 1 159 ? -2.177 -4.556 -2.236 1.00 98.25 159 ILE A C 1
ATOM 1253 O O . ILE A 1 159 ? -1.121 -4.617 -1.609 1.00 98.25 159 ILE A O 1
ATOM 1257 N N . ILE A 1 160 ? -2.289 -3.971 -3.424 1.00 97.56 160 ILE A N 1
ATOM 1258 C CA . ILE A 1 160 ? -1.207 -3.250 -4.092 1.00 97.56 160 ILE A CA 1
ATOM 1259 C C . ILE A 1 160 ? -1.562 -1.764 -4.186 1.00 97.56 160 ILE A C 1
ATOM 1261 O O . ILE A 1 160 ? -2.720 -1.415 -4.451 1.00 97.56 160 ILE A O 1
ATOM 1265 N N . GLU A 1 161 ? -0.589 -0.876 -3.962 1.00 95.44 161 GLU A N 1
ATOM 1266 C CA . GLU A 1 161 ? -0.783 0.555 -4.228 1.00 95.44 161 GLU A CA 1
ATOM 1267 C C . GLU A 1 161 ? -1.179 0.765 -5.697 1.00 95.44 161 GLU A C 1
ATOM 1269 O O . GLU A 1 161 ? -0.617 0.151 -6.601 1.00 95.44 161 GLU A O 1
ATOM 1274 N N . GLY A 1 162 ? -2.162 1.622 -5.953 1.00 91.12 162 GLY A N 1
ATOM 1275 C CA . GLY A 1 162 ? -2.576 1.991 -7.299 1.00 91.12 162 GLY A CA 1
ATOM 1276 C C . GLY A 1 162 ? -1.569 2.904 -8.004 1.00 91.12 162 GLY A C 1
ATOM 1277 O O . GLY A 1 162 ? -0.845 3.659 -7.356 1.00 91.12 162 GLY A O 1
ATOM 1278 N N . PRO A 1 163 ? -1.541 2.894 -9.347 1.00 83.81 163 PRO A N 1
ATOM 1279 C CA . PRO A 1 163 ? -0.613 3.716 -10.114 1.00 83.81 163 PRO A CA 1
ATOM 1280 C C . PRO A 1 163 ? -0.830 5.217 -9.863 1.00 83.81 163 PRO A C 1
ATOM 1282 O O . PRO A 1 163 ? -1.954 5.726 -9.865 1.00 83.81 163 PRO A O 1
ATOM 1285 N N . ALA A 1 164 ? 0.270 5.952 -9.695 1.00 74.88 164 ALA A N 1
ATOM 1286 C CA . ALA A 1 164 ? 0.254 7.403 -9.546 1.00 74.88 164 ALA A CA 1
ATOM 1287 C C . ALA A 1 164 ? 0.152 8.098 -10.918 1.00 74.88 164 ALA A C 1
ATOM 1289 O O . ALA A 1 164 ? 1.161 8.443 -11.531 1.00 74.88 164 ALA A O 1
ATOM 1290 N N . TYR A 1 165 ? -1.074 8.341 -11.390 1.00 69.69 165 TYR A N 1
ATOM 1291 C CA . TYR A 1 165 ? -1.337 8.952 -12.705 1.00 69.69 165 TYR A CA 1
ATOM 1292 C C . TYR A 1 165 ? -0.769 10.371 -12.884 1.00 69.69 165 TYR A C 1
ATOM 1294 O O . TYR A 1 165 ? -0.523 10.794 -14.008 1.00 69.69 165 TYR A O 1
ATOM 1302 N N . ALA A 1 166 ? -0.554 11.107 -11.791 1.00 66.69 166 ALA A N 1
ATOM 1303 C CA . ALA A 1 166 ? -0.061 12.485 -11.823 1.00 66.69 166 ALA A CA 1
ATOM 1304 C C . ALA A 1 166 ? 1.473 12.605 -11.727 1.00 66.69 166 ALA A C 1
ATOM 1306 O O . ALA A 1 166 ? 2.002 13.716 -11.787 1.00 66.69 166 ALA A O 1
ATOM 1307 N N . ALA A 1 167 ? 2.202 11.497 -11.550 1.00 64.06 167 ALA A N 1
ATOM 1308 C CA . ALA A 1 167 ? 3.658 11.544 -11.476 1.00 64.06 167 ALA A CA 1
ATOM 1309 C C . ALA A 1 167 ? 4.241 11.978 -12.831 1.00 64.06 167 ALA A C 1
ATOM 1311 O O . ALA A 1 167 ? 3.789 11.515 -13.873 1.00 64.06 167 ALA A O 1
ATOM 1312 N N . GLN A 1 168 ? 5.273 12.823 -12.834 1.00 62.44 168 GLN A N 1
ATOM 1313 C CA . GLN A 1 168 ? 5.999 13.263 -14.034 1.00 62.44 168 GLN A CA 1
ATOM 1314 C C . GLN A 1 168 ? 7.465 12.811 -13.937 1.00 62.44 168 GLN A C 1
ATOM 1316 O O . GLN A 1 168 ? 8.077 12.934 -12.875 1.00 62.44 168 GLN A O 1
ATOM 1321 N N . GLY A 1 169 ? 8.036 12.268 -15.019 1.00 67.19 169 GLY A N 1
ATOM 1322 C CA . GLY A 1 169 ? 9.461 11.914 -15.093 1.00 67.19 169 GLY A CA 1
ATOM 1323 C C . GLY A 1 169 ? 9.785 10.596 -15.807 1.00 67.19 169 GLY A C 1
ATOM 1324 O O . GLY A 1 169 ? 8.932 9.732 -16.008 1.00 67.19 169 GLY A O 1
ATOM 1325 N N . SER A 1 170 ? 11.064 10.420 -16.153 1.00 66.69 170 SER A N 1
ATOM 1326 C CA . SER A 1 170 ? 11.575 9.291 -16.953 1.00 66.69 170 SER A CA 1
ATOM 1327 C C . SER A 1 170 ? 11.373 7.907 -16.317 1.00 66.69 170 SER A C 1
ATOM 1329 O O . SER A 1 170 ? 11.278 6.911 -17.030 1.00 66.69 170 SER A O 1
ATOM 1331 N N . GLY A 1 171 ? 11.244 7.833 -14.987 1.00 79.50 171 GLY A N 1
ATOM 1332 C CA . GLY A 1 171 ? 10.988 6.585 -14.258 1.00 79.50 171 GLY A CA 1
ATOM 1333 C C . GLY A 1 171 ? 9.532 6.103 -14.287 1.00 79.50 171 GLY A C 1
ATOM 1334 O O . GLY A 1 171 ? 9.255 5.002 -13.818 1.00 79.50 171 GLY A O 1
ATOM 1335 N N . ASN A 1 172 ? 8.590 6.894 -14.812 1.00 85.06 172 ASN A N 1
ATOM 1336 C CA . ASN A 1 172 ? 7.168 6.533 -14.811 1.00 85.06 172 ASN A CA 1
ATOM 1337 C C . ASN A 1 172 ? 6.870 5.293 -15.648 1.00 85.06 172 ASN A C 1
ATOM 1339 O O . ASN A 1 172 ? 6.086 4.451 -15.222 1.00 85.06 172 ASN A O 1
ATOM 1343 N N . HIS A 1 173 ? 7.507 5.176 -16.815 1.00 88.81 173 HIS A N 1
ATOM 1344 C CA . HIS A 1 173 ? 7.293 4.036 -17.700 1.00 88.81 173 HIS A CA 1
ATOM 1345 C C . HIS A 1 173 ? 7.752 2.729 -17.040 1.00 88.81 173 HIS A C 1
ATOM 1347 O O . HIS A 1 173 ? 7.007 1.755 -17.024 1.00 88.81 173 HIS A O 1
ATOM 1353 N N . ASP A 1 174 ? 8.924 2.743 -16.395 1.00 91.69 174 ASP A N 1
ATOM 1354 C CA . ASP A 1 174 ? 9.442 1.586 -15.655 1.00 91.69 174 ASP A CA 1
ATOM 1355 C C . ASP A 1 174 ? 8.557 1.233 -14.455 1.00 91.69 174 ASP A C 1
ATOM 1357 O O . ASP A 1 174 ? 8.301 0.056 -14.214 1.00 91.69 174 ASP A O 1
ATOM 1361 N N . ARG A 1 175 ? 8.055 2.233 -13.710 1.00 92.00 175 ARG A N 1
ATOM 1362 C CA . ARG A 1 175 ? 7.118 2.004 -12.595 1.00 92.00 175 ARG A CA 1
ATOM 1363 C C . ARG A 1 175 ? 5.819 1.373 -13.078 1.00 92.00 175 ARG A C 1
ATOM 1365 O O . ARG A 1 175 ? 5.365 0.409 -12.475 1.00 92.00 175 ARG A O 1
ATOM 1372 N N . ALA A 1 176 ? 5.246 1.890 -14.164 1.00 92.56 176 ALA A N 1
ATOM 1373 C CA . ALA A 1 176 ? 4.031 1.340 -14.752 1.00 92.56 176 ALA A CA 1
ATOM 1374 C C . ALA A 1 176 ? 4.254 -0.096 -15.253 1.00 92.56 176 ALA A C 1
ATOM 1376 O O . ALA A 1 176 ? 3.448 -0.975 -14.959 1.00 92.56 176 ALA A O 1
ATOM 1377 N N . GLY A 1 177 ? 5.370 -0.350 -15.947 1.00 94.44 177 GLY A N 1
ATOM 1378 C CA . GLY A 1 177 ? 5.749 -1.691 -16.395 1.00 94.44 177 GLY A CA 1
ATOM 1379 C C . GLY A 1 177 ? 5.893 -2.664 -15.225 1.00 94.44 177 GLY A C 1
ATOM 1380 O O . GLY A 1 177 ? 5.277 -3.726 -15.223 1.00 94.44 177 GLY A O 1
ATOM 1381 N N . TYR A 1 178 ? 6.627 -2.267 -14.185 1.00 96.00 178 TYR A N 1
ATOM 1382 C CA . TYR A 1 178 ? 6.797 -3.063 -12.973 1.00 96.00 178 TYR A CA 1
ATOM 1383 C C . TYR A 1 178 ? 5.470 -3.365 -12.268 1.00 96.00 178 TYR A C 1
ATOM 1385 O O . TYR A 1 178 ? 5.201 -4.515 -11.920 1.00 96.00 178 TYR A O 1
ATOM 1393 N N . TRP A 1 179 ? 4.616 -2.353 -12.112 1.00 96.56 179 TRP A N 1
ATOM 1394 C CA . TRP A 1 179 ? 3.301 -2.496 -11.494 1.00 96.56 179 TRP A CA 1
ATOM 1395 C C . TRP A 1 179 ? 2.449 -3.547 -12.217 1.00 96.56 179 TRP A C 1
ATOM 1397 O O . TRP A 1 179 ? 1.943 -4.480 -11.590 1.00 96.56 179 TRP A O 1
ATOM 1407 N N . TRP A 1 180 ? 2.361 -3.464 -13.549 1.00 97.19 180 TRP A N 1
ATOM 1408 C CA . TRP A 1 180 ? 1.610 -4.435 -14.348 1.00 97.19 180 TRP A CA 1
ATOM 1409 C C . TRP A 1 180 ? 2.207 -5.841 -14.286 1.00 97.19 180 TRP A C 1
ATOM 1411 O O . TRP A 1 180 ? 1.453 -6.813 -14.291 1.00 97.19 180 TRP A O 1
ATOM 1421 N N . MET A 1 181 ? 3.533 -5.975 -14.201 1.00 97.81 181 MET A N 1
ATOM 1422 C CA . MET A 1 181 ? 4.193 -7.277 -14.041 1.00 97.81 181 MET A CA 1
ATOM 1423 C C . MET A 1 181 ? 3.838 -7.950 -12.710 1.00 97.81 181 MET A C 1
ATOM 1425 O O . MET A 1 181 ? 3.672 -9.172 -12.680 1.00 97.81 181 MET A O 1
ATOM 1429 N N . LEU A 1 182 ? 3.714 -7.179 -11.624 1.00 98.19 182 LEU A N 1
ATOM 1430 C CA . LEU A 1 182 ? 3.256 -7.684 -10.327 1.00 98.19 182 LEU A CA 1
ATOM 1431 C C . LEU A 1 182 ? 1.776 -8.063 -10.371 1.00 98.19 182 LEU A C 1
ATOM 1433 O O . LEU A 1 182 ? 1.422 -9.186 -10.016 1.00 98.19 182 LEU A O 1
ATOM 1437 N N . TYR A 1 183 ? 0.920 -7.164 -10.862 1.00 97.62 183 TYR A N 1
ATOM 1438 C CA . TYR A 1 183 ? -0.523 -7.395 -10.917 1.00 97.62 183 TYR A CA 1
ATOM 1439 C C . TYR A 1 183 ? -0.878 -8.628 -11.764 1.00 97.62 183 TYR A C 1
ATOM 1441 O O . TYR A 1 183 ? -1.662 -9.480 -11.343 1.00 97.62 183 TYR A O 1
ATOM 1449 N N . GLN A 1 184 ? -0.239 -8.786 -12.928 1.00 98.12 184 GLN A N 1
ATOM 1450 C CA . GLN A 1 184 ? -0.406 -9.976 -13.766 1.00 98.12 184 GLN A CA 1
ATOM 1451 C C . GLN A 1 184 ? 0.107 -11.247 -13.083 1.00 98.12 184 GLN A C 1
ATOM 1453 O O . GLN A 1 184 ? -0.515 -12.296 -13.216 1.00 98.12 184 GLN A O 1
ATOM 1458 N N . ALA A 1 185 ? 1.214 -11.178 -12.336 1.00 98.12 185 ALA A N 1
ATOM 1459 C CA . ALA A 1 185 ? 1.734 -12.336 -11.614 1.00 98.12 185 ALA A CA 1
ATOM 1460 C C . ALA A 1 185 ? 0.792 -12.790 -10.489 1.00 98.12 185 ALA A C 1
ATOM 1462 O O . ALA A 1 185 ? 0.534 -13.985 -10.367 1.00 98.12 185 ALA A O 1
ATOM 1463 N N . LEU A 1 186 ? 0.238 -11.853 -9.715 1.00 97.62 186 LEU A N 1
ATOM 1464 C CA . LEU A 1 186 ? -0.787 -12.137 -8.704 1.00 97.62 186 LEU A CA 1
ATOM 1465 C C . LEU A 1 186 ? -2.036 -12.758 -9.340 1.00 97.62 186 LEU A C 1
ATOM 1467 O O . LEU A 1 186 ? -2.524 -13.789 -8.877 1.00 97.62 186 LEU A O 1
ATOM 1471 N N . THR A 1 187 ? -2.490 -12.181 -10.456 1.00 96.81 187 THR A N 1
ATOM 1472 C CA . THR A 1 187 ? -3.640 -12.678 -11.224 1.00 96.81 187 THR A CA 1
ATOM 1473 C C . THR A 1 187 ? -3.401 -14.099 -11.741 1.00 96.81 187 THR A C 1
ATOM 1475 O O . THR A 1 187 ? -4.258 -14.965 -11.589 1.00 96.81 187 THR A O 1
ATOM 1478 N N . ALA A 1 188 ? -2.218 -14.378 -12.297 1.00 96.94 188 ALA A N 1
ATOM 1479 C CA . ALA A 1 188 ? -1.850 -15.706 -12.789 1.00 96.94 188 ALA A CA 1
ATOM 1480 C C . ALA A 1 188 ? -1.796 -16.759 -11.667 1.00 96.94 188 ALA A C 1
ATOM 1482 O O . ALA A 1 188 ? -2.092 -17.929 -11.902 1.00 96.94 188 ALA A O 1
ATOM 1483 N N . LEU A 1 189 ? -1.457 -16.342 -10.443 1.00 96.12 189 LEU A N 1
ATOM 1484 C CA . LEU A 1 189 ? -1.503 -17.182 -9.244 1.00 96.12 189 LEU A CA 1
ATOM 1485 C C . LEU A 1 189 ? -2.902 -17.279 -8.620 1.00 96.12 189 LEU A C 1
ATOM 1487 O O . LEU A 1 189 ? -3.054 -17.971 -7.617 1.00 96.12 189 LEU A O 1
ATOM 1491 N N . LYS A 1 190 ? -3.912 -16.625 -9.209 1.00 96.44 190 LYS A N 1
ATOM 1492 C CA . LYS A 1 190 ? -5.288 -16.544 -8.697 1.00 96.44 190 LYS A CA 1
ATOM 1493 C C . LYS A 1 190 ? -5.365 -15.975 -7.278 1.00 96.44 190 LYS A C 1
ATOM 1495 O O . LYS A 1 190 ? -6.250 -16.343 -6.514 1.00 96.44 190 LYS A O 1
ATOM 1500 N N . ILE A 1 191 ? -4.447 -15.078 -6.927 1.00 97.12 191 ILE A N 1
ATOM 1501 C CA . ILE A 1 191 ? -4.478 -14.379 -5.643 1.00 97.12 191 ILE A CA 1
ATOM 1502 C C . ILE A 1 191 ? -5.457 -13.203 -5.774 1.00 97.12 191 ILE A C 1
ATOM 1504 O O . ILE A 1 191 ? -5.207 -12.311 -6.599 1.00 97.12 191 ILE A O 1
ATOM 1508 N N . PRO A 1 192 ? -6.551 -13.153 -4.985 1.00 97.69 192 PRO A N 1
ATOM 1509 C CA . PRO A 1 192 ? -7.444 -12.001 -4.969 1.00 97.69 192 PRO A CA 1
ATOM 1510 C C . PRO A 1 192 ? -6.640 -10.738 -4.670 1.00 97.69 192 PRO A C 1
ATOM 1512 O O . PRO A 1 192 ? -5.891 -10.687 -3.695 1.00 97.69 192 PRO A O 1
ATOM 1515 N N . THR A 1 193 ? -6.747 -9.734 -5.539 1.00 98.12 193 THR A N 1
ATOM 1516 C CA . THR A 1 193 ? -5.925 -8.523 -5.448 1.00 98.12 193 THR A CA 1
ATOM 1517 C C . THR A 1 193 ? -6.793 -7.274 -5.516 1.00 98.12 193 THR A C 1
ATOM 1519 O O . THR A 1 193 ? -7.474 -7.047 -6.515 1.00 98.12 193 THR A O 1
ATOM 1522 N N . ALA A 1 194 ? -6.745 -6.444 -4.474 1.00 97.56 194 ALA A N 1
ATOM 1523 C CA . ALA A 1 194 ? -7.352 -5.117 -4.469 1.00 97.56 194 ALA A CA 1
ATOM 1524 C C . ALA A 1 194 ? -6.315 -4.044 -4.826 1.00 97.56 194 ALA A C 1
ATOM 1526 O O . ALA A 1 194 ? -5.148 -4.129 -4.437 1.00 97.56 194 ALA A O 1
ATOM 1527 N N . VAL A 1 195 ? -6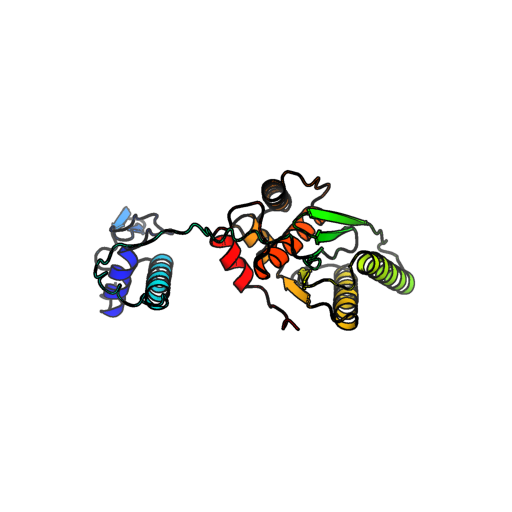.755 -3.002 -5.531 1.00 95.75 195 VAL A N 1
ATOM 1528 C CA . VAL A 1 195 ? -5.913 -1.844 -5.859 1.00 95.75 195 VAL A CA 1
ATOM 1529 C C . VAL A 1 195 ? -6.313 -0.679 -4.962 1.00 95.75 195 VAL A C 1
ATOM 1531 O O . VAL A 1 195 ? -7.446 -0.198 -5.022 1.00 95.75 195 VAL A O 1
ATOM 1534 N N . CYS A 1 196 ? -5.390 -0.222 -4.115 1.00 93.88 196 CYS A N 1
ATOM 1535 C CA . CYS A 1 196 ? -5.646 0.859 -3.167 1.00 93.88 196 CYS A CA 1
ATOM 1536 C C . CYS A 1 196 ? -5.128 2.200 -3.710 1.00 93.88 196 CYS A C 1
ATOM 1538 O O . CYS A 1 196 ? -3.931 2.324 -3.962 1.00 93.88 196 CYS A O 1
ATOM 1540 N N . PRO A 1 197 ? -5.974 3.233 -3.875 1.00 89.81 197 PRO A N 1
ATOM 1541 C CA . PRO A 1 197 ? -5.511 4.539 -4.340 1.00 89.81 197 PRO A CA 1
ATOM 1542 C C . PRO A 1 197 ? -4.462 5.170 -3.396 1.00 89.81 197 PRO A C 1
ATOM 1544 O O . PRO A 1 197 ? -4.629 5.074 -2.176 1.00 89.81 197 PRO A O 1
ATOM 1547 N N . PRO A 1 198 ? -3.456 5.909 -3.911 1.00 82.38 198 PRO A N 1
ATOM 1548 C CA . PRO A 1 198 ? -2.345 6.434 -3.098 1.00 82.38 198 PRO A CA 1
ATOM 1549 C C . PRO A 1 198 ? -2.776 7.274 -1.883 1.00 82.38 198 PRO A C 1
ATOM 1551 O O . PRO A 1 198 ? -2.222 7.169 -0.790 1.00 82.38 198 PRO A O 1
ATOM 1554 N N . THR A 1 199 ? -3.826 8.088 -2.033 1.00 84.81 199 THR A N 1
ATOM 1555 C CA . THR A 1 199 ? -4.328 8.962 -0.954 1.00 84.81 199 THR A CA 1
ATOM 1556 C C . THR A 1 199 ? -5.179 8.224 0.081 1.00 84.81 199 THR A C 1
ATOM 1558 O O . THR A 1 199 ? -5.360 8.719 1.199 1.00 84.81 199 THR A O 1
ATOM 1561 N N . THR A 1 200 ? -5.701 7.038 -0.253 1.00 86.88 200 THR A N 1
ATOM 1562 C CA . THR A 1 200 ? -6.534 6.234 0.651 1.00 86.88 200 THR A CA 1
ATOM 1563 C C . THR A 1 200 ? -5.709 5.696 1.814 1.00 86.88 200 THR A C 1
ATOM 1565 O O . THR A 1 200 ? -6.181 5.740 2.947 1.00 86.88 200 THR A O 1
ATOM 1568 N N . ARG A 1 201 ? -4.455 5.296 1.567 1.00 87.69 201 ARG A N 1
ATOM 1569 C CA . ARG A 1 201 ? -3.501 4.848 2.594 1.00 87.69 201 ARG A CA 1
ATOM 1570 C C . ARG A 1 201 ? -3.287 5.899 3.686 1.00 87.69 201 ARG A C 1
ATOM 1572 O O . ARG A 1 201 ? -3.501 5.626 4.867 1.00 87.69 201 ARG A O 1
ATOM 1579 N N . ALA A 1 202 ? -2.918 7.117 3.289 1.00 85.50 202 ALA A N 1
ATOM 1580 C CA . ALA A 1 202 ? -2.684 8.222 4.218 1.00 85.50 202 ALA A CA 1
ATOM 1581 C C . ALA A 1 202 ? -3.966 8.603 4.972 1.00 85.50 202 ALA A C 1
ATOM 1583 O O . ALA A 1 202 ? -3.949 8.781 6.194 1.00 85.50 202 ALA A O 1
ATOM 1584 N N . LYS A 1 203 ? -5.102 8.649 4.259 1.00 88.25 203 LYS A N 1
ATOM 1585 C CA . LYS A 1 203 ? -6.410 8.949 4.850 1.00 88.25 203 LYS A CA 1
ATOM 1586 C C . LYS A 1 203 ? -6.839 7.896 5.872 1.00 88.25 203 LYS A C 1
ATOM 1588 O O . LYS A 1 203 ? -7.369 8.275 6.912 1.00 88.25 203 LYS A O 1
ATOM 1593 N N . TRP A 1 204 ? -6.615 6.613 5.590 1.00 91.62 204 TRP A N 1
ATOM 1594 C CA . TRP A 1 204 ? -6.913 5.513 6.505 1.00 91.62 204 TRP A CA 1
ATOM 1595 C C . TRP A 1 204 ? -6.065 5.624 7.778 1.00 91.62 204 TRP A C 1
ATOM 1597 O O . TRP A 1 204 ? -6.620 5.653 8.874 1.00 91.62 204 TRP A O 1
ATOM 1607 N N . ALA A 1 205 ? -4.748 5.798 7.630 1.00 86.88 205 ALA A N 1
ATOM 1608 C CA . ALA A 1 205 ? -3.816 5.806 8.756 1.00 86.88 205 ALA A CA 1
ATOM 1609 C C . ALA A 1 205 ? -3.959 7.046 9.659 1.00 86.88 205 ALA A C 1
ATOM 1611 O O . ALA A 1 205 ? -3.888 6.942 10.881 1.00 86.88 205 ALA A O 1
ATOM 1612 N N . THR A 1 206 ? -4.175 8.231 9.077 1.00 87.06 206 THR A N 1
ATOM 1613 C CA . THR A 1 206 ? -4.010 9.514 9.797 1.00 87.06 206 THR A CA 1
ATOM 1614 C C . THR A 1 206 ? -5.257 10.399 9.831 1.00 87.06 206 THR A C 1
ATOM 1616 O O . THR A 1 206 ? -5.231 11.478 10.417 1.00 87.06 206 THR A O 1
ATOM 1619 N N . ASP A 1 207 ? -6.346 9.993 9.169 1.00 85.44 207 ASP A N 1
ATOM 1620 C CA . ASP A 1 207 ? -7.502 10.848 8.855 1.00 85.44 207 ASP A CA 1
ATOM 1621 C C . ASP A 1 207 ? -7.174 12.067 7.959 1.00 85.44 207 ASP A C 1
ATOM 1623 O O . ASP A 1 207 ? -8.026 12.929 7.724 1.00 85.44 207 ASP A O 1
ATOM 1627 N N . LYS A 1 208 ? -5.981 12.129 7.353 1.00 81.81 208 LYS A N 1
ATOM 1628 C CA . LYS A 1 208 ? -5.582 13.169 6.391 1.00 81.81 208 LYS A CA 1
ATOM 1629 C C . LYS A 1 208 ? -5.039 12.535 5.110 1.00 81.81 208 LYS A C 1
ATOM 1631 O O . LYS A 1 208 ? -4.094 11.761 5.133 1.00 81.81 208 LYS A O 1
ATOM 1636 N N . GLY A 1 209 ? -5.645 12.861 3.967 1.00 76.44 209 GLY A N 1
ATOM 1637 C CA . GLY A 1 209 ? -5.257 12.270 2.675 1.00 76.44 209 GLY A CA 1
ATOM 1638 C C . GLY A 1 209 ? -3.911 12.759 2.127 1.00 76.44 209 GLY A C 1
ATOM 1639 O O . GLY A 1 209 ? -3.365 12.125 1.233 1.00 76.44 209 GLY A O 1
ATOM 1640 N N . ASN A 1 210 ? -3.391 13.867 2.657 1.00 79.56 210 ASN A N 1
ATOM 1641 C CA . ASN A 1 210 ? -2.108 14.475 2.296 1.00 79.56 210 ASN A CA 1
ATOM 1642 C C . ASN A 1 210 ? -1.062 14.356 3.419 1.00 79.56 210 ASN A C 1
ATOM 1644 O O . ASN A 1 210 ? -0.121 15.147 3.451 1.00 79.56 210 ASN A O 1
ATOM 1648 N N . ALA A 1 211 ? -1.258 13.439 4.372 1.00 83.25 211 ALA A N 1
ATOM 1649 C CA . ALA A 1 211 ? -0.290 13.224 5.439 1.00 83.25 211 ALA A CA 1
ATOM 1650 C C . ALA A 1 211 ? 1.062 12.777 4.873 1.00 83.25 211 ALA A C 1
ATOM 1652 O O . ALA A 1 211 ? 1.121 12.062 3.868 1.00 83.25 211 ALA A O 1
ATOM 1653 N N . GLY A 1 212 ? 2.144 13.209 5.522 1.00 81.12 212 GLY A N 1
ATOM 1654 C CA . GLY A 1 212 ? 3.492 12.838 5.114 1.00 81.12 212 GLY A CA 1
ATOM 1655 C C . GLY A 1 212 ? 3.790 11.370 5.415 1.00 81.12 212 GLY A C 1
ATOM 1656 O O . GLY A 1 212 ? 3.136 10.741 6.248 1.00 81.12 212 GLY A O 1
ATOM 1657 N N . LYS A 1 213 ? 4.836 10.827 4.782 1.00 80.94 213 LYS A N 1
ATOM 1658 C CA . LYS A 1 213 ? 5.271 9.440 5.014 1.00 80.94 213 LYS A CA 1
ATOM 1659 C C . LYS A 1 213 ? 5.567 9.144 6.493 1.00 80.94 213 LYS A C 1
ATOM 1661 O O . LYS A 1 213 ? 5.188 8.090 6.993 1.00 80.94 213 LYS A O 1
ATOM 1666 N N . ALA A 1 214 ? 6.177 10.095 7.206 1.00 86.75 214 ALA A N 1
ATOM 1667 C CA . ALA A 1 214 ? 6.480 9.959 8.633 1.00 86.75 214 ALA A CA 1
ATOM 1668 C C . ALA A 1 214 ? 5.216 9.822 9.502 1.00 86.75 214 ALA A C 1
ATOM 1670 O O . ALA A 1 214 ? 5.177 8.980 10.397 1.00 86.75 214 ALA A O 1
ATOM 1671 N N . ASP A 1 215 ? 4.161 10.587 9.201 1.00 88.31 215 ASP A N 1
ATOM 1672 C CA . ASP A 1 215 ? 2.892 10.519 9.936 1.00 88.31 215 ASP A CA 1
ATOM 1673 C C . ASP A 1 215 ? 2.222 9.153 9.762 1.00 88.31 215 ASP A C 1
ATOM 1675 O O . ASP A 1 215 ? 1.695 8.582 10.720 1.00 88.31 215 ASP A O 1
ATOM 1679 N N . VAL A 1 216 ? 2.263 8.612 8.538 1.00 87.88 216 VAL A N 1
ATOM 1680 C CA . VAL A 1 216 ? 1.729 7.277 8.254 1.00 87.88 216 VAL A CA 1
ATOM 1681 C C . VAL A 1 216 ? 2.547 6.213 8.977 1.00 87.88 216 VAL A C 1
ATOM 1683 O O . VAL A 1 216 ? 1.962 5.376 9.660 1.00 87.88 216 VAL A O 1
ATOM 1686 N N . ALA A 1 217 ? 3.878 6.276 8.916 1.00 90.50 217 ALA A N 1
ATOM 1687 C CA . ALA A 1 217 ? 4.745 5.337 9.624 1.00 90.50 217 ALA A CA 1
ATOM 1688 C C . ALA A 1 217 ? 4.499 5.338 11.138 1.00 90.50 217 ALA A C 1
ATOM 1690 O O . ALA A 1 217 ? 4.359 4.275 11.742 1.00 90.50 217 ALA A O 1
ATOM 1691 N N . MET A 1 218 ? 4.345 6.518 11.743 1.00 90.81 218 MET A N 1
ATOM 1692 C CA . MET A 1 218 ? 3.993 6.646 13.157 1.00 90.81 218 MET A CA 1
ATOM 1693 C C . MET A 1 218 ? 2.621 6.050 13.483 1.00 90.81 218 MET A C 1
ATOM 1695 O O . MET A 1 218 ? 2.466 5.401 14.516 1.00 90.81 218 MET A O 1
ATOM 1699 N N . ALA A 1 219 ? 1.611 6.272 12.639 1.00 92.25 219 ALA A N 1
ATOM 1700 C CA . ALA A 1 219 ? 0.283 5.696 12.844 1.00 92.25 219 ALA A CA 1
ATOM 1701 C C . ALA A 1 219 ? 0.315 4.161 12.767 1.00 92.25 219 ALA A C 1
ATOM 1703 O O . ALA A 1 219 ? -0.270 3.491 13.615 1.00 92.25 219 ALA A O 1
ATOM 1704 N N . ILE A 1 220 ? 1.059 3.602 11.809 1.00 94.19 220 ILE A N 1
ATOM 1705 C CA . ILE A 1 220 ? 1.224 2.153 11.661 1.00 94.19 220 ILE A CA 1
ATOM 1706 C C . ILE A 1 220 ? 2.005 1.546 12.827 1.00 94.19 220 ILE A C 1
ATOM 1708 O O . ILE A 1 220 ? 1.580 0.523 13.358 1.00 94.19 220 ILE A O 1
ATOM 1712 N N . ALA A 1 221 ? 3.075 2.194 13.290 1.00 93.88 221 ALA A N 1
ATOM 1713 C CA . ALA A 1 221 ? 3.813 1.754 14.474 1.00 93.88 221 ALA A CA 1
ATOM 1714 C C . ALA A 1 221 ? 2.922 1.713 15.729 1.00 93.88 221 ALA A C 1
ATOM 1716 O O . ALA A 1 221 ? 3.024 0.792 16.530 1.00 93.88 221 ALA A O 1
ATOM 1717 N N . LYS A 1 222 ? 1.986 2.664 15.879 1.00 93.62 222 LYS A N 1
ATOM 1718 C CA . LYS A 1 222 ? 0.993 2.641 16.969 1.00 93.62 222 LYS A CA 1
ATOM 1719 C C . LYS A 1 222 ? -0.006 1.492 16.845 1.00 93.62 222 LYS A C 1
ATOM 1721 O O . LYS A 1 222 ? -0.506 1.019 17.859 1.00 93.62 222 LYS A O 1
ATOM 1726 N N . HIS A 1 223 ? -0.340 1.078 15.625 1.00 93.38 223 HIS A N 1
ATOM 1727 C CA . HIS A 1 223 ? -1.215 -0.070 15.392 1.00 93.38 223 HIS A CA 1
ATOM 1728 C C . HIS A 1 223 ? -0.503 -1.400 15.644 1.00 93.38 223 HIS A C 1
ATOM 1730 O O . HIS A 1 223 ? -1.151 -2.344 16.076 1.00 93.38 223 HIS A O 1
ATOM 1736 N N . TRP A 1 224 ? 0.810 -1.462 15.432 1.00 95.06 224 TRP A N 1
ATOM 1737 C CA . TRP A 1 224 ? 1.616 -2.674 15.570 1.00 95.06 224 TRP A CA 1
ATOM 1738 C C . TRP A 1 224 ? 2.835 -2.438 16.477 1.00 95.06 224 TRP A C 1
ATOM 1740 O O . TRP A 1 224 ? 3.964 -2.468 15.986 1.00 95.06 224 TRP A O 1
ATOM 1750 N N . PRO A 1 225 ? 2.636 -2.212 17.792 1.00 92.88 225 PRO A N 1
ATOM 1751 C CA . PRO A 1 225 ? 3.711 -1.796 18.701 1.00 92.88 225 PRO A CA 1
ATOM 1752 C C . PRO A 1 225 ? 4.852 -2.817 18.816 1.00 92.88 225 PRO A C 1
ATOM 1754 O O . PRO A 1 225 ? 6.005 -2.430 18.970 1.00 92.88 225 PRO A O 1
ATOM 1757 N N . GLU A 1 226 ? 4.548 -4.107 18.661 1.00 92.56 226 GLU A N 1
ATOM 1758 C CA . GLU A 1 226 ? 5.537 -5.195 18.726 1.00 92.56 226 GLU A CA 1
ATOM 1759 C C . GLU A 1 226 ? 6.286 -5.423 17.401 1.00 92.56 226 GLU A C 1
ATOM 1761 O O . GLU A 1 226 ? 7.180 -6.263 17.305 1.00 92.56 226 GLU A O 1
ATOM 1766 N N . THR A 1 227 ? 5.917 -4.708 16.334 1.00 94.38 227 THR A N 1
ATOM 1767 C CA . THR A 1 227 ? 6.528 -4.873 15.012 1.00 94.38 227 THR A CA 1
ATOM 1768 C C . THR A 1 227 ? 7.619 -3.834 14.791 1.00 94.38 227 THR A C 1
ATOM 1770 O O . THR A 1 227 ? 7.370 -2.632 14.761 1.00 94.38 227 THR A O 1
ATOM 1773 N N . THR A 1 228 ? 8.847 -4.297 14.552 1.00 94.50 228 THR A N 1
ATOM 1774 C CA . THR A 1 228 ? 9.957 -3.412 14.177 1.00 94.50 228 THR A CA 1
ATOM 1775 C C . THR A 1 228 ? 9.829 -2.979 12.716 1.00 94.50 228 THR A C 1
ATOM 1777 O O . THR A 1 228 ? 10.095 -3.763 11.805 1.00 94.50 228 THR A O 1
ATOM 1780 N N . ILE A 1 229 ? 9.474 -1.714 12.491 1.00 93.44 229 ILE A N 1
ATOM 1781 C CA . ILE A 1 229 ? 9.377 -1.100 11.161 1.00 93.44 229 ILE A CA 1
ATOM 1782 C C . ILE A 1 229 ? 10.676 -0.338 10.877 1.00 93.44 229 ILE A C 1
ATOM 1784 O O . ILE A 1 229 ? 11.035 0.574 11.618 1.00 93.44 229 ILE A O 1
ATOM 1788 N N 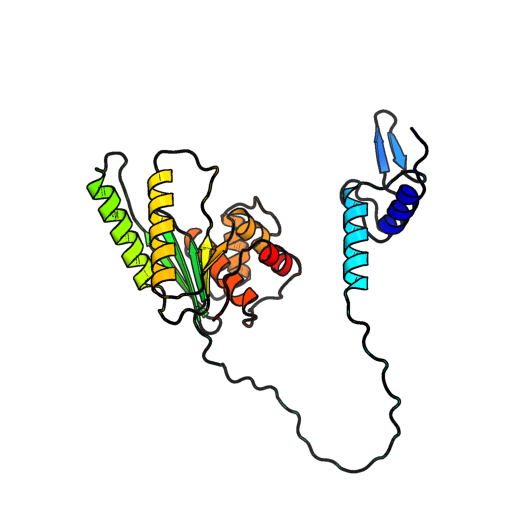. ARG A 1 230 ? 11.398 -0.709 9.813 1.00 89.00 230 ARG A N 1
ATOM 1789 C CA . ARG A 1 230 ? 12.739 -0.166 9.511 1.00 89.00 230 ARG A CA 1
ATOM 1790 C C . ARG A 1 230 ? 12.753 0.962 8.477 1.00 89.00 230 ARG A C 1
ATOM 1792 O O . ARG A 1 230 ? 13.807 1.544 8.244 1.00 89.00 230 ARG A O 1
ATOM 1799 N N . GLY A 1 231 ? 11.620 1.257 7.847 1.00 88.75 231 GLY A N 1
ATOM 1800 C CA . GLY A 1 231 ? 11.524 2.275 6.803 1.00 88.75 231 GLY A CA 1
ATOM 1801 C C . GLY A 1 231 ? 10.085 2.592 6.414 1.00 88.75 231 GLY A C 1
ATOM 1802 O O . GLY A 1 231 ? 9.153 1.877 6.788 1.00 88.75 231 GLY A O 1
ATOM 1803 N N . ASP A 1 232 ? 9.922 3.664 5.647 1.00 90.56 232 ASP A N 1
ATOM 1804 C CA . ASP A 1 232 ? 8.642 4.123 5.107 1.00 90.56 232 ASP A CA 1
ATOM 1805 C C . ASP A 1 232 ? 8.025 3.102 4.146 1.00 90.56 232 ASP A C 1
ATOM 1807 O O . ASP A 1 232 ? 6.853 2.780 4.306 1.00 90.56 232 ASP A O 1
ATOM 1811 N N . ASP A 1 233 ? 8.814 2.494 3.254 1.00 93.12 233 ASP A N 1
ATOM 1812 C CA . ASP A 1 233 ? 8.321 1.450 2.337 1.00 93.12 233 ASP A CA 1
ATOM 1813 C C . ASP A 1 233 ? 7.667 0.276 3.109 1.00 93.12 233 ASP A C 1
ATOM 1815 O O . ASP A 1 233 ? 6.642 -0.277 2.707 1.00 93.12 233 ASP A O 1
ATOM 1819 N N . GLN A 1 234 ? 8.223 -0.100 4.272 1.00 95.94 234 GLN A N 1
ATOM 1820 C CA . GLN A 1 234 ? 7.657 -1.161 5.121 1.00 95.94 234 GLN A CA 1
ATOM 1821 C C . GLN A 1 234 ? 6.380 -0.719 5.833 1.00 95.94 234 GLN A C 1
ATOM 1823 O O . GLN A 1 234 ? 5.446 -1.510 5.960 1.00 95.94 234 GLN A O 1
ATOM 1828 N N . ALA A 1 235 ? 6.335 0.528 6.308 1.00 95.19 235 ALA A N 1
ATOM 1829 C CA . ALA A 1 235 ? 5.136 1.090 6.916 1.00 95.19 235 ALA A CA 1
ATOM 1830 C C . ALA A 1 235 ? 3.983 1.166 5.911 1.00 95.19 235 ALA A C 1
ATOM 1832 O O . ALA A 1 235 ? 2.842 0.842 6.243 1.00 95.19 235 ALA A O 1
ATOM 1833 N N . ASP A 1 236 ? 4.290 1.561 4.679 1.00 94.44 236 ASP A N 1
ATOM 1834 C CA . ASP A 1 236 ? 3.326 1.729 3.602 1.00 94.44 236 ASP A CA 1
ATOM 1835 C C . ASP A 1 236 ? 2.754 0.363 3.200 1.00 94.44 236 ASP A C 1
ATOM 1837 O O . ASP A 1 236 ? 1.532 0.186 3.181 1.00 94.44 236 ASP A O 1
ATOM 1841 N N . ALA A 1 237 ? 3.617 -0.643 3.039 1.00 97.25 237 ALA A N 1
ATOM 1842 C CA . ALA A 1 237 ? 3.204 -2.025 2.821 1.00 97.25 237 ALA A CA 1
ATOM 1843 C C . ALA A 1 237 ? 2.382 -2.596 3.992 1.00 97.25 237 ALA A C 1
ATOM 1845 O O . ALA A 1 237 ? 1.343 -3.223 3.772 1.00 97.25 237 ALA A O 1
ATOM 1846 N N . LEU A 1 238 ? 2.787 -2.353 5.245 1.00 97.62 238 LEU A N 1
ATOM 1847 C CA . LEU A 1 238 ? 2.049 -2.819 6.424 1.00 97.62 238 LEU A CA 1
ATOM 1848 C C . LEU A 1 238 ? 0.682 -2.146 6.542 1.00 97.62 238 LEU A C 1
ATOM 1850 O O . LEU A 1 238 ? -0.287 -2.798 6.931 1.00 97.62 238 LEU A O 1
ATOM 1854 N N . CYS A 1 239 ? 0.562 -0.880 6.145 1.00 96.44 239 CYS A N 1
ATOM 1855 C CA . CYS A 1 239 ? -0.726 -0.206 6.029 1.00 96.44 239 CYS A CA 1
ATOM 1856 C C . CYS A 1 239 ? -1.661 -0.971 5.083 1.00 96.44 239 CYS A C 1
ATOM 1858 O O . CYS A 1 239 ? -2.778 -1.313 5.469 1.00 96.44 239 CYS A O 1
ATOM 1860 N N . PHE A 1 240 ? -1.186 -1.337 3.889 1.00 97.56 240 PHE A N 1
ATOM 1861 C CA . PHE A 1 240 ? -1.975 -2.120 2.935 1.00 97.56 240 PHE A CA 1
ATOM 1862 C C . PHE A 1 240 ? -2.351 -3.508 3.468 1.00 97.56 240 PHE A C 1
ATOM 1864 O O . PHE A 1 240 ? -3.519 -3.886 3.392 1.00 97.56 240 PHE A O 1
ATOM 1871 N N . ALA A 1 241 ? -1.417 -4.241 4.080 1.00 97.88 241 ALA A N 1
ATOM 1872 C CA . ALA A 1 241 ? -1.720 -5.543 4.678 1.00 97.88 241 ALA A CA 1
ATOM 1873 C C . ALA A 1 241 ? -2.749 -5.422 5.818 1.00 97.88 241 ALA A C 1
ATOM 1875 O O . ALA A 1 241 ? -3.640 -6.258 5.954 1.00 97.88 241 ALA A O 1
ATOM 1876 N N . THR A 1 242 ? -2.672 -4.349 6.610 1.00 96.94 242 THR A N 1
ATOM 1877 C CA . THR A 1 242 ? -3.618 -4.083 7.702 1.00 96.94 242 THR A CA 1
ATOM 1878 C C . THR A 1 242 ? -5.011 -3.751 7.170 1.00 96.94 242 THR A C 1
ATOM 1880 O O . THR A 1 242 ? -6.003 -4.242 7.702 1.00 96.94 242 THR A O 1
ATOM 1883 N N . ILE A 1 243 ? -5.101 -2.971 6.090 1.00 96.50 243 ILE A N 1
ATOM 1884 C CA . ILE A 1 243 ? -6.363 -2.690 5.393 1.00 96.50 243 ILE A CA 1
ATOM 1885 C C . ILE A 1 243 ? -6.991 -3.992 4.870 1.00 96.50 243 ILE A C 1
ATOM 1887 O O . ILE A 1 243 ? -8.200 -4.180 5.009 1.00 96.50 243 ILE A O 1
ATOM 1891 N N . ALA A 1 244 ? -6.183 -4.907 4.323 1.00 96.81 244 ALA A N 1
ATOM 1892 C CA . ALA A 1 244 ? -6.635 -6.224 3.872 1.00 96.81 244 ALA A CA 1
ATOM 1893 C C . ALA A 1 244 ? -7.183 -7.060 5.036 1.00 96.81 244 ALA A C 1
ATOM 1895 O O . ALA A 1 244 ? -8.299 -7.572 4.968 1.00 96.81 244 ALA A O 1
ATOM 1896 N N . ALA A 1 245 ? -6.426 -7.135 6.134 1.00 95.88 245 ALA A N 1
ATOM 1897 C CA . ALA A 1 245 ? -6.824 -7.847 7.342 1.00 95.88 245 ALA A CA 1
ATOM 1898 C C . ALA A 1 245 ? -8.139 -7.291 7.915 1.00 95.88 245 ALA A C 1
ATOM 1900 O O . ALA A 1 245 ? -9.035 -8.051 8.276 1.00 95.88 245 ALA A O 1
ATOM 1901 N N . GLN A 1 246 ? -8.284 -5.964 7.952 1.00 95.19 246 GLN A N 1
ATOM 1902 C CA . GLN A 1 246 ? -9.508 -5.307 8.398 1.00 95.19 246 GLN A CA 1
ATOM 1903 C C . GLN A 1 246 ? -10.697 -5.631 7.482 1.00 95.19 246 GLN A C 1
ATOM 1905 O O . GLN A 1 246 ? -11.785 -5.892 7.987 1.00 95.19 246 GLN A O 1
ATOM 1910 N N . HIS A 1 247 ? -10.510 -5.613 6.157 1.00 95.06 247 HIS A N 1
ATOM 1911 C CA . HIS A 1 247 ? -11.570 -5.942 5.198 1.00 95.06 247 HIS A CA 1
ATOM 1912 C C . HIS A 1 247 ? -12.096 -7.373 5.386 1.00 95.06 247 HIS A C 1
ATOM 1914 O O . HIS A 1 247 ? -13.302 -7.595 5.335 1.00 95.06 247 HIS A O 1
ATOM 1920 N N . LEU A 1 248 ? -11.201 -8.315 5.692 1.00 94.00 248 LEU A N 1
ATOM 1921 C CA . LEU A 1 248 ? -11.528 -9.716 5.973 1.00 94.00 248 LEU A CA 1
ATOM 1922 C C . LEU A 1 248 ? -11.977 -9.970 7.423 1.00 94.00 248 LEU A C 1
ATOM 1924 O O . LEU A 1 248 ? -12.122 -11.118 7.840 1.00 94.00 248 LEU A O 1
ATOM 1928 N N . ASN A 1 249 ? -12.203 -8.918 8.217 1.00 92.25 249 ASN A N 1
ATOM 1929 C CA . ASN A 1 249 ? -12.590 -9.011 9.628 1.00 92.25 249 ASN A CA 1
ATOM 1930 C C . ASN A 1 249 ? -11.611 -9.849 10.473 1.00 92.25 249 ASN A C 1
ATOM 1932 O O . ASN A 1 249 ? -12.005 -10.580 11.387 1.00 92.25 249 ASN A O 1
ATOM 1936 N N . HIS A 1 250 ? -10.312 -9.762 10.178 1.00 92.12 250 HIS A N 1
ATOM 1937 C CA . HIS A 1 250 ? -9.289 -10.315 11.057 1.00 92.12 250 HIS A CA 1
ATOM 1938 C C . HIS A 1 250 ? -9.259 -9.530 12.383 1.00 92.12 250 HIS A C 1
ATOM 1940 O O . HIS A 1 250 ? -9.450 -8.311 12.373 1.00 92.12 250 HIS A O 1
ATOM 1946 N N . PRO A 1 251 ? -9.010 -10.192 13.530 1.00 89.06 251 PRO A N 1
ATOM 1947 C CA . PRO A 1 251 ? -8.831 -9.522 14.812 1.00 89.06 251 PRO A CA 1
ATOM 1948 C C . PRO A 1 251 ? -7.704 -8.501 14.714 1.00 89.06 251 PRO A C 1
ATOM 1950 O O . PRO A 1 251 ? -6.577 -8.874 14.406 1.00 89.06 251 PRO A O 1
ATOM 1953 N N . MET A 1 252 ? -8.014 -7.226 14.945 1.00 90.88 252 MET A N 1
ATOM 1954 C CA . MET A 1 252 ? -7.030 -6.145 14.899 1.00 90.88 252 MET A CA 1
ATOM 1955 C C . MET A 1 252 ? -6.490 -5.859 16.306 1.00 90.88 252 MET A C 1
ATOM 1957 O O . MET A 1 252 ? -7.272 -5.841 17.257 1.00 90.88 252 MET A O 1
ATOM 1961 N N . PRO A 1 253 ? -5.189 -5.557 16.462 1.00 87.69 253 PRO A N 1
ATOM 1962 C CA . PRO A 1 253 ? -4.583 -5.220 17.757 1.00 87.69 253 PRO A CA 1
ATOM 1963 C C . PRO A 1 253 ? -4.928 -3.800 18.251 1.00 87.69 253 PRO A C 1
ATOM 1965 O O . PRO A 1 253 ? -4.363 -3.318 19.228 1.00 87.69 253 PRO A O 1
ATOM 1968 N N . TYR A 1 254 ? -5.841 -3.104 17.575 1.00 88.81 254 TYR A N 1
ATOM 1969 C CA . TYR A 1 254 ? -6.263 -1.744 17.887 1.00 88.81 254 TYR A CA 1
ATOM 1970 C C . TYR A 1 254 ? -7.769 -1.585 17.658 1.00 88.81 254 TYR A C 1
ATOM 1972 O O . TYR A 1 254 ? -8.395 -2.333 16.904 1.00 88.81 254 TYR A O 1
ATOM 1980 N N . LEU A 1 255 ? -8.359 -0.558 18.274 1.00 89.69 255 LEU A N 1
ATOM 1981 C CA . LEU A 1 255 ? -9.765 -0.224 18.066 1.00 89.69 255 LEU A CA 1
ATOM 1982 C C . LEU A 1 255 ? -9.998 0.295 16.639 1.00 89.69 255 LEU A C 1
ATOM 1984 O O . LEU A 1 255 ? -9.439 1.317 16.230 1.00 89.69 255 LEU A O 1
ATOM 1988 N N . ILE A 1 256 ? -10.873 -0.376 15.889 1.00 91.81 256 ILE A N 1
ATOM 1989 C CA . ILE A 1 256 ? -11.269 0.060 14.548 1.00 91.81 256 ILE A CA 1
ATOM 1990 C C . ILE A 1 256 ? -12.204 1.266 14.671 1.00 91.81 256 ILE A C 1
ATOM 1992 O O . ILE A 1 256 ? -13.331 1.158 15.150 1.00 91.81 256 ILE A O 1
ATOM 1996 N N . LEU A 1 257 ? -11.740 2.422 14.198 1.00 90.56 257 LEU A N 1
ATOM 1997 C CA . LEU A 1 257 ? -12.493 3.673 14.228 1.00 90.56 257 LEU A CA 1
ATOM 1998 C C . LEU A 1 257 ? -13.239 3.902 12.907 1.00 90.56 257 LEU A C 1
ATOM 2000 O O . LEU A 1 257 ? -12.871 3.361 11.865 1.00 90.56 257 LEU A O 1
ATOM 2004 N N . GLU A 1 258 ? -14.276 4.742 12.929 1.00 88.06 258 GLU A N 1
ATOM 2005 C CA . GLU A 1 258 ? -15.122 5.009 11.751 1.00 88.06 258 GLU A CA 1
ATOM 2006 C C . GLU A 1 258 ? -14.323 5.471 10.526 1.00 88.06 258 GLU A C 1
ATOM 2008 O O . GLU A 1 258 ? -14.600 5.056 9.402 1.00 88.06 258 GLU A O 1
ATOM 2013 N N . ARG A 1 259 ? -13.257 6.258 10.727 1.00 84.62 259 ARG A N 1
ATOM 2014 C CA . ARG A 1 259 ? -12.361 6.672 9.633 1.00 84.62 259 ARG A CA 1
ATOM 2015 C C . ARG A 1 259 ? -11.723 5.487 8.897 1.00 84.62 259 ARG A C 1
ATOM 2017 O O . ARG A 1 259 ? -11.531 5.575 7.688 1.00 84.62 259 ARG A O 1
ATOM 2024 N N . HIS A 1 260 ? -11.425 4.391 9.602 1.00 90.56 260 HIS A N 1
ATOM 2025 C CA . HIS A 1 260 ? -10.830 3.207 8.996 1.00 90.56 260 HIS A CA 1
ATOM 2026 C C . HIS A 1 260 ? -11.852 2.585 8.045 1.00 90.56 260 HIS A C 1
ATOM 2028 O O . HIS A 1 260 ? -11.559 2.392 6.871 1.00 90.56 260 HIS A O 1
ATOM 2034 N N . LYS A 1 261 ? -13.091 2.381 8.515 1.00 89.94 261 LYS A N 1
ATOM 2035 C CA . LYS A 1 261 ? -14.202 1.849 7.706 1.00 89.94 261 LYS A CA 1
ATOM 2036 C C . LYS A 1 261 ? -14.483 2.714 6.473 1.00 89.94 261 LYS A C 1
ATOM 2038 O O . LYS A 1 261 ? -14.637 2.195 5.374 1.00 89.94 261 LYS A O 1
ATOM 2043 N N . LEU A 1 262 ? -14.490 4.039 6.636 1.00 87.00 262 LEU A N 1
ATOM 2044 C CA . LEU A 1 262 ? -14.737 4.985 5.543 1.00 87.00 262 LEU A CA 1
ATOM 2045 C C . LEU A 1 262 ? -13.659 4.978 4.457 1.00 87.00 262 LEU A C 1
ATOM 2047 O O . LEU A 1 262 ? -13.959 5.298 3.313 1.00 87.00 262 LEU A O 1
ATOM 2051 N N . ALA A 1 263 ? -12.406 4.673 4.788 1.00 87.50 263 ALA A N 1
ATOM 2052 C CA . ALA A 1 263 ? -11.356 4.598 3.779 1.00 87.50 263 ALA A CA 1
ATOM 2053 C C . ALA A 1 263 ? -11.453 3.309 2.943 1.00 87.50 263 ALA A C 1
ATOM 2055 O O . ALA A 1 263 ? -11.179 3.354 1.744 1.00 87.50 263 ALA A O 1
ATOM 2056 N N . LEU A 1 264 ? -11.931 2.202 3.527 1.00 90.94 264 LEU A N 1
ATOM 2057 C CA . LEU A 1 264 ? -12.149 0.939 2.808 1.00 90.94 264 LEU A CA 1
ATOM 2058 C C . LEU A 1 264 ? -13.194 1.070 1.682 1.00 90.94 264 LEU A C 1
ATOM 2060 O O . LEU A 1 264 ? -13.097 0.358 0.686 1.00 90.94 264 LEU A O 1
ATOM 2064 N N . THR A 1 265 ? -14.157 1.996 1.782 1.00 88.81 265 THR A N 1
ATOM 2065 C CA . THR A 1 265 ? -15.185 2.191 0.736 1.00 88.81 265 THR A CA 1
ATOM 2066 C C . THR A 1 265 ? -14.640 2.792 -0.560 1.00 88.81 265 THR A C 1
ATOM 2068 O O . THR A 1 265 ? -15.332 2.792 -1.574 1.00 88.81 265 THR A O 1
ATOM 2071 N N . LYS A 1 266 ? -13.409 3.318 -0.541 1.00 87.25 266 LYS A N 1
ATOM 2072 C CA . LYS A 1 266 ? -12.732 3.880 -1.720 1.00 87.25 266 LYS A CA 1
ATOM 2073 C C . LYS A 1 266 ? -11.872 2.865 -2.469 1.00 87.25 266 LYS A C 1
ATOM 2075 O O . LYS A 1 266 ? -11.259 3.223 -3.472 1.00 87.25 266 LYS A O 1
ATOM 2080 N N . ILE A 1 267 ? -11.758 1.647 -1.949 1.00 91.25 267 ILE A N 1
ATOM 2081 C CA . ILE A 1 267 ? -10.932 0.591 -2.527 1.00 91.25 267 ILE A CA 1
ATOM 2082 C C . ILE A 1 267 ? -11.823 -0.267 -3.421 1.00 91.25 267 ILE A C 1
ATOM 2084 O O . ILE A 1 267 ? -12.925 -0.647 -3.029 1.00 91.25 267 ILE A O 1
ATOM 2088 N N . ALA A 1 268 ? -11.341 -0.558 -4.627 1.00 88.62 268 ALA A N 1
ATOM 2089 C CA . ALA A 1 268 ? -11.976 -1.531 -5.501 1.00 88.62 268 ALA A CA 1
ATOM 2090 C C . ALA A 1 268 ? -11.569 -2.935 -5.037 1.00 88.62 268 ALA A C 1
ATOM 2092 O O . ALA A 1 268 ? -10.404 -3.322 -5.161 1.00 88.62 268 ALA A O 1
ATOM 2093 N N . TRP A 1 269 ? -12.524 -3.664 -4.466 1.00 93.31 269 TRP A N 1
ATOM 2094 C CA . TRP A 1 269 ? -12.305 -5.007 -3.934 1.00 93.31 269 TRP A CA 1
ATOM 2095 C C . TRP A 1 269 ? -12.485 -6.067 -5.028 1.00 93.31 269 TRP A C 1
ATOM 2097 O O . TRP A 1 269 ? -13.403 -5.939 -5.844 1.00 93.31 269 TRP A O 1
ATOM 2107 N N . PRO A 1 270 ? -11.632 -7.106 -5.069 1.00 92.69 270 PRO A N 1
ATOM 2108 C CA . PRO A 1 270 ? -11.824 -8.230 -5.971 1.00 92.69 270 PRO A CA 1
ATOM 2109 C C . PRO A 1 270 ? -13.041 -9.053 -5.539 1.00 92.69 270 PRO A C 1
ATOM 2111 O O . PRO A 1 270 ? -13.458 -9.024 -4.380 1.00 92.69 270 PRO A O 1
ATOM 2114 N N . GLN A 1 271 ? -13.583 -9.843 -6.463 1.00 85.88 271 GLN A N 1
ATOM 2115 C CA . GLN A 1 271 ? -14.481 -10.924 -6.074 1.00 85.88 271 GLN A CA 1
ATOM 2116 C C . GLN A 1 271 ? -13.675 -11.972 -5.300 1.00 85.88 271 GLN A C 1
ATOM 2118 O O . GLN A 1 271 ? -12.648 -12.450 -5.784 1.00 85.88 271 GLN A O 1
ATOM 2123 N N . MET A 1 272 ? -14.133 -12.295 -4.094 1.00 81.50 272 MET A N 1
ATOM 2124 C CA . MET A 1 272 ? -13.556 -13.367 -3.289 1.00 81.50 272 MET A CA 1
ATOM 2125 C C . MET A 1 272 ? -14.070 -14.710 -3.825 1.00 81.50 272 MET A C 1
ATOM 2127 O O . MET A 1 272 ? -15.254 -14.819 -4.149 1.00 81.50 272 MET A O 1
ATOM 2131 N N . GLN A 1 273 ? -13.172 -15.687 -3.969 1.00 59.25 273 GLN A N 1
ATOM 2132 C CA . GLN A 1 273 ? -13.490 -17.053 -4.407 1.00 59.25 273 GLN A CA 1
ATOM 2133 C C . GLN A 1 273 ? -13.806 -17.966 -3.227 1.00 59.25 273 GLN A C 1
ATOM 2135 O O . GLN A 1 273 ? -13.149 -17.800 -2.173 1.00 59.25 273 GLN A O 1
#

Radius of gyration: 25.59 Å; chains: 1; bounding box: 66×72×60 Å